Protein AF-0000000079091699 (afdb_homodimer)

InterPro domains:
  IPR014044 CAP domain [PF00188] (26-155)
  IPR014044 CAP domain [SM00198] (19-161)
  IPR035940 CAP superfamily [G3DSA:3.40.33.10] (13-163)
  IPR035940 CAP superfamily [SSF55797] (15-162)

Foldseek 3Di:
DPPPPPPPPPPPVVVVWVVLFVVLLVVLQVQLVCQQCQNCADPVGTHGHDDDAARADEDVVQQVQQCQQPPLPPHDNRADVQWDKDKDKDKDLDDDDSVVVSVVSVVVLCVLADRVPGPPPDVSNRSVCRSNVRPWHYKHKGWDWHADPPSMIMIMIMMMIHD/DPPPPPPPPPCPVVVVWVVLFVVLLVVLQVQLVCQQCQNCADPVGTHGHDDDAARADEDVVQQVQQCQQPPLPPHDNRADVQWDKDKDKDKDLDDDDSVVVSVVSVVVLCVLADRVPGPPPDVSNRSVCRSNVRPWHYKHKGWDWHDDPPSMIMIMIMMMIHD

Nearest PDB structures (foldseek):
  3nt8-assembly2_B  TM=7.911E-01  e=3.097E-09  Necator americanus
  2ddb-assembly2_B  TM=6.229E-01  e=7.389E-06  Pseudechis porphyriacus
  3mz8-assembly2_B  TM=6.319E-01  e=1.016E-05  Naja atra
  1xta-assembly1_B  TM=6.162E-01  e=1.016E-05  Naja atra
  2dda-assembly4_D  TM=6.051E-01  e=3.202E-05  Pseudechis australis

Secondary structure (DSSP, 8-state):
-------------HHHHHHHHHHHHHHHHHHHHHHHTT--EETTEEPPP-SPPPPPEE-HHHHHHHHHHHGGG-----PPTTEEEEEEEEEESS---HHHHHHHHHHHHHTT--TTT-----GGGHHHHHHT-TT--EEEEEEEEEEETTTEEEEEEEEEEE-/-------------HHHHHHHHHHHHHHHHHHHHHHHTT--EETTEEPPP-SPPPPPEE-HHHHHHHHHHHGGG-----PPTTEEEEEEEEEESS---HHHHHHHHHHHHHTT--TTT----SGGGHHHHHHT-TT--EEEEEEEEEEETTTEEEEEEEEEEE-

Sequence (326 aa):
MLLLLITVSLLIHEGSAQSDNENLVEELNKIRGKVAKGEYVTPQGTLPPSQSLFKLERNVSLEAYANITTSDCQGVDMTPPGGSLNIYTTTLPIELQSDTMIPIALSAWMSEVDLAHGPIVSSAQQNFVNMMYYKSTQVGCSYQKCDAEGDLYFYTIACAFDQMLLLLITVSLLIHEGSAQSDNENLVEELNKIRGKVAKGEYVTPQGTLPPSQSLFKLERNVSLEAYANITTSDCQGVDMTPPGGSLNIYTTTLPIELQSDTMIPIALSAWMSEVDLAHGPIVSSAQQNFVNMMYYKSTQVGCSYQKCDAEGDLYFYTIACAFDQ

Radius of gyration: 22.08 Å; Cα contacts (8 Å, |Δi|>4): 606; chains: 2; bounding box: 100×51×56 Å

Organism: Trichostrongylus colubriformis (NCBI:txid6319)

Structure (mmCIF, N/CA/C/O backbone):
data_AF-0000000079091699-model_v1
#
loop_
_entity.id
_entity.type
_entity.pdbx_description
1 polymer 'SCP domain-containing protein'
#
loop_
_atom_site.group_PDB
_atom_site.id
_atom_site.type_symbol
_atom_site.label_atom_id
_atom_site.label_alt_id
_atom_site.label_comp_id
_atom_site.label_asym_id
_atom_site.label_entity_id
_atom_site.label_seq_id
_atom_site.pdbx_PDB_ins_code
_atom_site.Cartn_x
_atom_site.Cartn_y
_atom_site.Cartn_z
_atom_site.occupancy
_atom_site.B_iso_or_equiv
_atom_site.auth_seq_id
_atom_site.auth_comp_id
_atom_site.auth_asym_id
_atom_site.auth_atom_id
_atom_site.pdbx_PDB_model_num
ATOM 1 N N . MET A 1 1 ? -49.062 -1.502 34.625 1 35.81 1 MET A N 1
ATOM 2 C CA . MET A 1 1 ? -48.25 -2.139 33.594 1 35.81 1 MET A CA 1
ATOM 3 C C . MET A 1 1 ? -47.031 -1.276 33.25 1 35.81 1 MET A C 1
ATOM 5 O O . MET A 1 1 ? -47.188 -0.192 32.688 1 35.81 1 MET A O 1
ATOM 9 N N . LEU A 1 2 ? -45.906 -1.266 34.062 1 39.38 2 LEU A N 1
ATOM 10 C CA . LEU A 1 2 ? -44.656 -0.506 34.031 1 39.38 2 LEU A CA 1
ATOM 11 C C . LEU A 1 2 ? -43.812 -0.898 32.812 1 39.38 2 LEU A C 1
ATOM 13 O O . LEU A 1 2 ? -43.406 -2.051 32.688 1 39.38 2 LEU A O 1
ATOM 17 N N . LEU A 1 3 ? -44.031 -0.259 31.641 1 33.91 3 LEU A N 1
ATOM 18 C CA . LEU A 1 3 ? -43.219 -0.418 30.438 1 33.91 3 LEU A CA 1
ATOM 19 C C . LEU A 1 3 ? -41.75 -0.111 30.75 1 33.91 3 LEU A C 1
ATOM 21 O O . LEU A 1 3 ? -41.406 1.02 31.094 1 33.91 3 LEU A O 1
ATOM 25 N N . LEU A 1 4 ? -40.969 -1.093 31.125 1 38.78 4 LEU A N 1
ATOM 26 C CA . LEU A 1 4 ? -39.5 -0.986 31.234 1 38.78 4 LEU A CA 1
ATOM 27 C C . LEU A 1 4 ? -38.906 -0.665 29.875 1 38.78 4 LEU A C 1
ATOM 29 O O . LEU A 1 4 ? -38.938 -1.488 28.953 1 38.78 4 LEU A O 1
ATOM 33 N N . LEU A 1 5 ? -38.906 0.586 29.5 1 36.56 5 LEU A N 1
ATOM 34 C CA . LEU A 1 5 ? -38.125 0.979 28.328 1 36.56 5 LEU A CA 1
ATOM 35 C C . LEU A 1 5 ? -36.625 0.684 28.531 1 36.56 5 LEU A C 1
ATOM 37 O O . LEU A 1 5 ? -36 1.267 29.422 1 36.56 5 LEU A O 1
ATOM 41 N N . ILE A 1 6 ? -36.25 -0.508 28.266 1 37.56 6 ILE A N 1
ATOM 42 C CA . ILE A 1 6 ? -34.812 -0.771 28.25 1 37.56 6 ILE A CA 1
ATOM 43 C C . ILE A 1 6 ? -34.156 0.101 27.188 1 37.56 6 ILE A C 1
ATOM 45 O O . ILE A 1 6 ? -34.438 -0.038 25.984 1 37.56 6 ILE A O 1
ATOM 49 N N . THR A 1 7 ? -33.688 1.271 27.562 1 40.88 7 THR A N 1
ATOM 50 C CA . THR A 1 7 ? -32.781 2.023 26.703 1 40.88 7 THR A CA 1
ATOM 51 C C . THR A 1 7 ? -31.547 1.197 26.375 1 40.88 7 THR A C 1
ATOM 53 O O . THR A 1 7 ? -30.766 0.848 27.266 1 40.88 7 THR A O 1
ATOM 56 N N . VAL A 1 8 ? -31.641 0.289 25.516 1 36.78 8 VAL A N 1
ATOM 57 C CA . VAL A 1 8 ? -30.406 -0.27 24.953 1 36.78 8 VAL A CA 1
ATOM 58 C C . VAL A 1 8 ? -29.516 0.856 24.453 1 36.78 8 VAL A C 1
ATOM 60 O O . VAL A 1 8 ? -29.828 1.507 23.453 1 36.78 8 VAL A O 1
ATOM 63 N N . SER A 1 9 ? -28.797 1.501 25.328 1 35.91 9 SER A N 1
ATOM 64 C CA . SER A 1 9 ? -27.703 2.346 24.875 1 35.91 9 SER A CA 1
ATOM 65 C C . SER A 1 9 ? -26.781 1.588 23.922 1 35.91 9 SER A C 1
ATOM 67 O O . SER A 1 9 ? -26.125 0.614 24.328 1 35.91 9 SER A O 1
ATOM 69 N N . LEU A 1 10 ? -27.156 1.314 22.781 1 35 10 LEU A N 1
ATOM 70 C CA . LEU A 1 10 ? -26.141 0.944 21.812 1 35 10 LEU A CA 1
ATOM 71 C C . LEU A 1 10 ? -24.891 1.793 22 1 35 10 LEU A C 1
ATOM 73 O O . LEU A 1 10 ? -24.891 2.988 21.688 1 35 10 LEU A O 1
ATOM 77 N N . LEU A 1 11 ? -24.125 1.588 22.969 1 32.12 11 LEU A N 1
ATOM 78 C CA . LEU A 1 11 ? -22.766 2.109 23.031 1 32.12 11 LEU A CA 1
ATOM 79 C C . LEU A 1 11 ? -22.062 1.963 21.688 1 32.12 11 LEU A C 1
ATOM 81 O O . LEU A 1 11 ? -21.625 0.867 21.312 1 32.12 11 LEU A O 1
ATOM 85 N N . ILE A 1 12 ? -22.578 2.344 20.578 1 37.84 12 ILE A N 1
ATOM 86 C CA . ILE A 1 12 ? -21.734 2.594 19.422 1 37.84 12 ILE A CA 1
ATOM 87 C C . ILE A 1 12 ? -20.344 3.051 19.891 1 37.84 12 ILE A C 1
ATOM 89 O O . ILE A 1 12 ? -20.234 4.043 20.609 1 37.84 12 ILE A O 1
ATOM 93 N N . HIS A 1 13 ? -19.438 2.234 20.266 1 38.38 13 HIS A N 1
ATOM 94 C CA . HIS A 1 13 ? -18.047 2.51 20.609 1 38.38 13 HIS A CA 1
ATOM 95 C C . HIS A 1 13 ? -17.516 3.705 19.828 1 38.38 13 HIS A C 1
ATOM 97 O O . HIS A 1 13 ? -17 3.547 18.734 1 38.38 13 HIS A O 1
ATOM 103 N N . GLU A 1 14 ? -18.047 4.809 19.484 1 44.5 14 GLU A N 1
ATOM 104 C CA . GLU A 1 14 ? -17.672 6.156 19.062 1 44.5 14 GLU A CA 1
ATOM 105 C C . GLU A 1 14 ? -16.234 6.484 19.469 1 44.5 14 GLU A C 1
ATOM 107 O O . GLU A 1 14 ? -15.547 7.25 18.797 1 44.5 14 GLU A O 1
ATOM 112 N N . GLY A 1 15 ? -15.805 5.953 20.531 1 43.09 15 GLY A N 1
ATOM 113 C CA . GLY A 1 15 ? -14.5 6.273 21.094 1 43.09 15 GLY A CA 1
ATOM 114 C C . GLY A 1 15 ? -13.344 5.84 20.219 1 43.09 15 GLY A C 1
ATOM 115 O O . GLY A 1 15 ? -12.367 6.574 20.062 1 43.09 15 GLY A O 1
ATOM 116 N N . SER A 1 16 ? -13.422 4.594 19.594 1 51.06 16 SER A N 1
ATOM 117 C CA . SER A 1 16 ? -12.281 4.086 18.828 1 51.06 16 SER A CA 1
ATOM 118 C C . SER A 1 16 ? -12.094 4.859 17.531 1 51.06 16 SER A C 1
ATOM 120 O O . SER A 1 16 ? -10.961 5.184 17.156 1 51.06 16 SER A O 1
ATOM 122 N N . ALA A 1 17 ? -13.25 5.336 16.906 1 56.62 17 ALA A N 1
ATOM 123 C CA . ALA A 1 17 ? -13.156 6.055 15.648 1 56.62 17 ALA A CA 1
ATOM 124 C C . ALA A 1 17 ? -12.547 7.441 15.844 1 56.62 17 ALA A C 1
ATOM 126 O O . ALA A 1 17 ? -11.695 7.871 15.07 1 56.62 17 ALA A O 1
ATOM 127 N N . GLN A 1 18 ? -13.039 8.164 16.906 1 67.69 18 GLN A N 1
ATOM 128 C CA . GLN A 1 18 ? -12.477 9.477 17.188 1 67.69 18 GLN A CA 1
ATOM 129 C C . GLN A 1 18 ? -10.977 9.391 17.438 1 67.69 18 GLN A C 1
ATOM 131 O O . GLN A 1 18 ? -10.211 10.227 16.953 1 67.69 18 GLN A O 1
ATOM 136 N N . SER A 1 19 ? -10.664 8.211 17.984 1 87.25 19 SER A N 1
ATOM 137 C CA . SER A 1 19 ? -9.25 8.031 18.297 1 87.25 19 SER A CA 1
ATOM 138 C C . SER A 1 19 ? -8.43 7.797 17.031 1 87.25 19 SER A C 1
ATOM 140 O O . SER A 1 19 ? -7.355 8.375 16.859 1 87.25 19 SER A O 1
ATOM 142 N N . ASP A 1 20 ? -9.078 7.156 16.109 1 94.75 20 ASP A N 1
ATOM 143 C CA . ASP A 1 20 ? -8.328 6.871 14.891 1 94.75 20 ASP A CA 1
ATOM 144 C C . ASP A 1 20 ? -8.203 8.125 14.023 1 94.75 20 ASP A C 1
ATOM 146 O O . ASP A 1 20 ? -7.152 8.367 13.43 1 94.75 20 ASP A O 1
ATOM 150 N N . ASN A 1 21 ? -9.305 8.906 14.023 1 94.81 21 ASN A N 1
ATOM 151 C CA . ASN A 1 21 ? -9.273 10.156 13.281 1 94.81 21 ASN A CA 1
ATOM 152 C C . ASN A 1 21 ? -8.227 11.117 13.836 1 94.81 21 ASN A C 1
ATOM 154 O O . ASN A 1 21 ? -7.461 11.719 13.086 1 94.81 21 ASN A O 1
ATOM 158 N N . GLU A 1 22 ? -8.258 11.211 15.102 1 95.06 22 GLU A N 1
ATOM 159 C CA . GLU A 1 22 ? -7.27 12.078 15.742 1 95.06 22 GLU A CA 1
ATOM 160 C C . GLU A 1 22 ? -5.848 11.594 15.469 1 95.06 22 GLU A C 1
ATOM 162 O O . GLU A 1 22 ? -4.957 12.398 15.188 1 95.06 22 GLU A O 1
ATOM 167 N N . ASN A 1 23 ? -5.676 10.328 15.578 1 96.5 23 ASN A N 1
ATOM 168 C CA . ASN A 1 23 ? -4.367 9.75 15.297 1 96.5 23 ASN A CA 1
ATOM 169 C C . ASN A 1 23 ? -3.932 10.023 13.859 1 96.5 23 ASN A C 1
ATOM 171 O O . ASN A 1 23 ? -2.768 10.336 13.609 1 96.5 23 ASN A O 1
ATOM 175 N N . LEU A 1 24 ? -4.82 9.859 12.922 1 98.19 24 LEU A N 1
ATOM 176 C CA . LEU A 1 24 ? -4.531 10.133 11.523 1 98.19 24 LEU A CA 1
ATOM 177 C C . LEU A 1 24 ? -4.09 11.578 11.328 1 98.19 24 LEU A C 1
ATOM 179 O O . LEU A 1 24 ? -3.104 11.852 10.641 1 98.19 24 LEU A O 1
ATOM 183 N N . VAL A 1 25 ? -4.789 12.516 11.945 1 98.12 25 VAL A N 1
ATOM 184 C CA . VAL A 1 25 ? -4.465 13.938 11.812 1 98.12 25 VAL A CA 1
ATOM 185 C C . VAL A 1 25 ? -3.092 14.211 12.422 1 98.12 25 VAL A C 1
ATOM 187 O O . VAL A 1 25 ? -2.277 14.93 11.836 1 98.12 25 VAL A O 1
ATOM 190 N N . GLU A 1 26 ? -2.857 13.633 13.539 1 97.44 26 GLU A N 1
ATOM 191 C CA . GLU A 1 26 ? -1.565 13.805 14.203 1 97.44 26 GLU A CA 1
ATOM 192 C C . GLU A 1 26 ? -0.43 13.266 13.336 1 97.44 26 GLU A C 1
ATOM 194 O O . GLU A 1 26 ? 0.588 13.938 13.148 1 97.44 26 GLU A O 1
ATOM 199 N N . GLU A 1 27 ? -0.572 12.094 12.844 1 97.44 27 GLU A N 1
ATOM 200 C CA . GLU A 1 27 ? 0.467 11.492 12.016 1 97.44 27 GLU A CA 1
ATOM 201 C C . GLU A 1 27 ? 0.666 12.273 10.719 1 97.44 27 GLU A C 1
ATOM 203 O O . GLU A 1 27 ? 1.792 12.414 10.234 1 97.44 27 GLU A O 1
ATOM 208 N N . LEU A 1 28 ? -0.371 12.742 10.141 1 97.88 28 LEU A N 1
ATOM 209 C CA . LEU A 1 28 ? -0.272 13.602 8.961 1 97.88 28 LEU A CA 1
ATOM 210 C C . LEU A 1 28 ? 0.579 14.836 9.258 1 97.88 28 LEU A C 1
ATOM 212 O O . LEU A 1 28 ? 1.453 15.195 8.469 1 97.88 28 LEU A O 1
ATOM 216 N N . ASN A 1 29 ? 0.307 15.453 10.336 1 97.88 29 ASN A N 1
ATOM 217 C CA . ASN A 1 29 ? 1.053 16.656 10.703 1 97.88 29 ASN A CA 1
ATOM 218 C C . ASN A 1 29 ? 2.521 16.344 10.977 1 97.88 29 ASN A C 1
ATOM 220 O O . ASN A 1 29 ? 3.4 17.141 10.664 1 97.88 29 ASN A O 1
ATOM 224 N N . LYS A 1 30 ? 2.75 15.203 11.594 1 96.81 30 LYS A N 1
ATOM 225 C CA . LYS A 1 30 ? 4.141 14.789 11.766 1 96.81 30 LYS A CA 1
ATOM 226 C C . LYS A 1 30 ? 4.844 14.664 10.414 1 96.81 30 LYS A C 1
ATOM 228 O O . LYS A 1 30 ? 5.973 15.133 10.25 1 96.81 30 LYS A O 1
ATOM 233 N N . ILE A 1 31 ? 4.207 14.039 9.461 1 96 31 ILE A N 1
ATOM 234 C CA . ILE A 1 31 ? 4.773 13.844 8.133 1 96 31 ILE A CA 1
ATOM 235 C C . ILE A 1 31 ? 5.008 15.195 7.469 1 96 31 ILE A C 1
ATOM 237 O O . ILE A 1 31 ? 6.086 15.453 6.922 1 96 31 ILE A O 1
ATOM 241 N N . ARG A 1 32 ? 4.02 16.094 7.484 1 95.94 32 ARG A N 1
ATOM 242 C CA . ARG A 1 32 ? 4.16 17.422 6.898 1 95.94 32 ARG A CA 1
ATOM 243 C C . ARG A 1 32 ? 5.324 18.188 7.523 1 95.94 32 ARG A C 1
ATOM 245 O O . ARG A 1 32 ? 6.078 18.859 6.824 1 95.94 32 ARG A O 1
ATOM 252 N N . GLY A 1 33 ? 5.406 18.062 8.859 1 95.38 33 GLY A N 1
ATOM 253 C CA . GLY A 1 33 ? 6.527 18.703 9.539 1 95.38 33 GLY A CA 1
ATOM 254 C C . GLY A 1 33 ? 7.875 18.203 9.047 1 95.38 33 GLY A C 1
ATOM 255 O O . GLY A 1 33 ? 8.781 19 8.797 1 95.38 33 GLY A O 1
ATOM 256 N N . LYS A 1 34 ? 8.023 16.906 8.906 1 94 34 LYS A N 1
ATOM 257 C CA . LYS A 1 34 ? 9.273 16.328 8.43 1 94 34 LYS A CA 1
ATOM 258 C C . LYS A 1 34 ? 9.578 16.781 7 1 94 34 LYS A C 1
ATOM 260 O O . LYS A 1 34 ? 10.727 17.062 6.672 1 94 34 LYS A O 1
ATOM 265 N N . VAL A 1 35 ? 8.555 16.781 6.152 1 92.94 35 VAL A N 1
ATOM 266 C CA . VAL A 1 35 ? 8.75 17.203 4.773 1 92.94 35 VAL A CA 1
ATOM 267 C C . VAL A 1 35 ? 9.164 18.672 4.738 1 92.94 35 VAL A C 1
ATOM 269 O O . VAL A 1 35 ? 10.109 19.047 4.039 1 92.94 35 VAL A O 1
ATOM 272 N N . ALA A 1 36 ? 8.5 19.484 5.516 1 93 36 ALA A N 1
ATOM 273 C CA . ALA A 1 36 ? 8.805 20.922 5.551 1 93 36 ALA A CA 1
ATOM 274 C C . ALA A 1 36 ? 10.25 21.156 5.965 1 93 36 ALA A C 1
ATOM 276 O O . ALA A 1 36 ? 10.922 22.047 5.418 1 93 36 ALA A O 1
ATOM 277 N N . LYS A 1 37 ? 10.742 20.391 6.809 1 93.88 37 LYS A N 1
ATOM 278 C CA . LYS A 1 37 ? 12.078 20.578 7.379 1 93.88 37 LYS A CA 1
ATOM 279 C C . LYS A 1 37 ? 13.133 19.859 6.543 1 93.88 37 LYS A C 1
ATOM 281 O O . LYS A 1 37 ? 14.328 19.953 6.832 1 93.88 37 LYS A O 1
ATOM 286 N N . GLY A 1 38 ? 12.734 19.109 5.52 1 91.44 38 GLY A N 1
ATOM 287 C CA . GLY A 1 38 ? 13.688 18.312 4.762 1 91.44 38 GLY A CA 1
ATOM 288 C C . GLY A 1 38 ? 14.195 17.109 5.516 1 91.44 38 GLY A C 1
ATOM 289 O O . GLY A 1 38 ? 15.367 16.75 5.395 1 91.44 38 GLY A O 1
ATOM 290 N N . GLU A 1 39 ? 13.328 16.5 6.309 1 92.81 39 GLU A N 1
ATOM 291 C CA . GLU A 1 39 ? 13.734 15.406 7.188 1 92.81 39 GLU A CA 1
ATOM 292 C C . GLU A 1 39 ? 12.992 14.125 6.844 1 92.81 39 GLU A C 1
ATOM 294 O O . GLU A 1 39 ? 13.148 13.109 7.52 1 92.81 39 GLU A O 1
ATOM 299 N N . TYR A 1 40 ? 12.117 14.195 5.816 1 92.5 40 TYR A N 1
ATOM 300 C CA . TYR A 1 40 ? 11.43 12.977 5.418 1 92.5 40 TYR A CA 1
ATOM 301 C C . TYR A 1 40 ? 12.359 12.055 4.641 1 92.5 40 TYR A C 1
ATOM 303 O O . TYR A 1 40 ? 12.805 12.391 3.539 1 92.5 40 TYR A O 1
ATOM 311 N N . VAL A 1 41 ? 12.57 10.836 5.145 1 90.81 41 VAL A N 1
ATOM 312 C CA . VAL A 1 41 ? 13.578 9.914 4.633 1 90.81 41 VAL A CA 1
ATOM 313 C C . VAL A 1 41 ? 12.906 8.82 3.811 1 90.81 41 VAL A C 1
ATOM 315 O O . VAL A 1 41 ? 11.852 8.305 4.195 1 90.81 41 VAL A O 1
ATOM 318 N N . THR A 1 42 ? 13.422 8.508 2.67 1 87.25 42 THR A N 1
ATOM 319 C CA . THR A 1 42 ? 13.047 7.395 1.81 1 87.25 42 THR A CA 1
ATOM 320 C C . THR A 1 42 ? 14.258 6.527 1.486 1 87.25 42 THR A C 1
ATOM 322 O O . THR A 1 42 ? 15.398 6.926 1.737 1 87.25 42 THR A O 1
ATOM 325 N N . PRO A 1 43 ? 14.078 5.359 0.989 1 83 43 PRO A N 1
ATOM 326 C CA . PRO A 1 43 ? 15.219 4.531 0.581 1 83 43 PRO A CA 1
ATOM 327 C C . PRO A 1 43 ? 16.109 5.215 -0.456 1 83 43 PRO A C 1
ATOM 329 O O . PRO A 1 43 ? 17.297 4.914 -0.546 1 83 43 PRO A O 1
ATOM 332 N N . GLN A 1 44 ? 15.539 6.121 -1.223 1 82.75 44 GLN A N 1
ATOM 333 C CA . GLN A 1 44 ? 16.297 6.797 -2.275 1 82.75 44 GLN A CA 1
ATOM 334 C C . GLN A 1 44 ? 16.953 8.07 -1.751 1 82.75 44 GLN A C 1
ATOM 336 O O . GLN A 1 44 ? 17.672 8.742 -2.482 1 82.75 44 GLN A O 1
ATOM 341 N N . GLY A 1 45 ? 16.719 8.406 -0.561 1 85.94 45 GLY A N 1
ATOM 342 C CA . GLY A 1 45 ? 17.281 9.602 0.045 1 85.94 45 GLY A CA 1
ATOM 343 C C . GLY A 1 45 ? 16.266 10.383 0.857 1 85.94 45 GLY A C 1
ATOM 344 O O . GLY A 1 45 ? 15.141 9.938 1.056 1 85.94 45 GLY A O 1
ATOM 345 N N . THR A 1 46 ? 16.766 11.547 1.281 1 88.75 46 THR A N 1
ATOM 346 C CA . THR A 1 46 ? 15.922 12.438 2.068 1 88.75 46 THR A CA 1
ATOM 347 C C . THR A 1 46 ? 15.32 13.523 1.188 1 88.75 46 THR A C 1
ATOM 349 O O . THR A 1 46 ? 16 14.094 0.338 1 88.75 46 THR A O 1
ATOM 352 N N . LEU A 1 47 ? 14.008 13.766 1.389 1 87.75 47 LEU A N 1
ATOM 353 C CA . LEU A 1 47 ? 13.359 14.836 0.638 1 87.75 47 LEU A CA 1
ATOM 354 C C . LEU A 1 47 ? 13.914 16.203 1.044 1 87.75 47 LEU A C 1
ATOM 356 O O . LEU A 1 47 ? 14.133 16.453 2.229 1 87.75 47 LEU A O 1
ATOM 360 N N . PRO A 1 48 ? 14.242 16.969 0.005 1 87.75 48 PRO A N 1
ATOM 361 C CA . PRO A 1 48 ? 14.648 18.328 0.38 1 87.75 4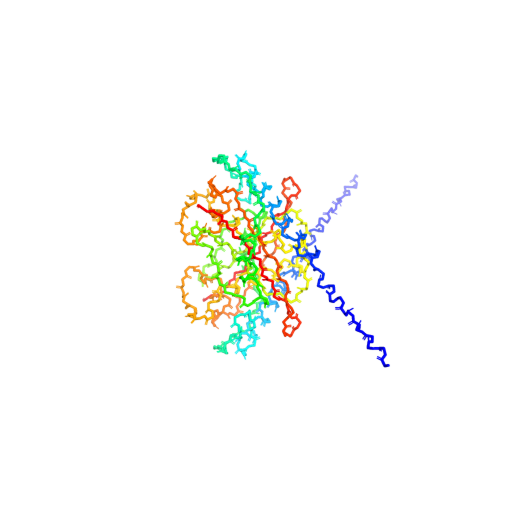8 PRO A CA 1
ATOM 362 C C . PRO A 1 48 ? 13.539 19.109 1.074 1 87.75 48 PRO A C 1
ATOM 364 O O . PRO A 1 48 ? 12.359 18.75 0.965 1 87.75 48 PRO A O 1
ATOM 367 N N . PRO A 1 49 ? 14.047 20.141 1.821 1 87.44 49 PRO A N 1
ATOM 368 C CA . PRO A 1 49 ? 13.016 20.969 2.455 1 87.44 49 PRO A CA 1
ATOM 369 C C . PRO A 1 49 ? 12.078 21.625 1.44 1 87.44 49 PRO A C 1
ATOM 371 O O . PRO A 1 49 ? 12.5 21.938 0.328 1 87.44 49 PRO A O 1
ATOM 374 N N . SER A 1 50 ? 10.906 21.625 1.678 1 77.62 50 SER A N 1
ATOM 375 C CA . SER A 1 50 ? 9.898 22.281 0.844 1 77.62 50 SER A CA 1
ATOM 376 C C . SER A 1 50 ? 9.328 23.516 1.533 1 77.62 50 SER A C 1
ATOM 378 O O . SER A 1 50 ? 9.734 23.859 2.646 1 77.62 50 SER A O 1
ATOM 380 N N . GLN A 1 51 ? 8.32 24.078 0.771 1 74.81 51 GLN A N 1
ATOM 381 C CA . GLN A 1 51 ? 7.672 25.281 1.307 1 74.81 51 GLN A CA 1
ATOM 382 C C . GLN A 1 51 ? 7.027 25 2.66 1 74.81 51 GLN A C 1
ATOM 384 O O . GLN A 1 51 ? 6.828 23.828 3.027 1 74.81 51 GLN A O 1
ATOM 389 N N . SER A 1 52 ? 6.82 25.984 3.342 1 84 52 SER A N 1
ATOM 390 C CA . SER A 1 52 ? 6.156 25.922 4.641 1 84 52 SER A CA 1
ATOM 391 C C . SER A 1 52 ? 4.754 25.328 4.512 1 84 52 SER A C 1
ATOM 393 O O . SER A 1 52 ? 3.967 25.75 3.666 1 84 52 SER A O 1
ATOM 395 N N . LEU A 1 53 ? 4.57 24.297 5.156 1 92.94 53 LEU A N 1
ATOM 396 C CA . LEU A 1 53 ? 3.258 23.656 5.234 1 92.94 53 LEU A CA 1
ATOM 397 C C . LEU A 1 53 ? 2.557 24.016 6.539 1 92.94 53 LEU A C 1
ATOM 399 O O . LEU A 1 53 ? 3.137 23.875 7.617 1 92.94 53 LEU A O 1
ATOM 403 N N . PHE A 1 54 ? 1.297 24.484 6.48 1 94.62 54 PHE A N 1
ATOM 404 C CA . PHE A 1 54 ? 0.514 24.766 7.68 1 94.62 54 PHE A CA 1
ATOM 405 C C . PHE A 1 54 ? 0.137 23.484 8.398 1 94.62 54 PHE A C 1
ATOM 407 O O . PHE A 1 54 ? -0.065 22.438 7.766 1 94.62 54 PHE A O 1
ATOM 414 N N . LYS A 1 55 ? 0.023 23.609 9.727 1 96.56 55 LYS A N 1
ATOM 415 C CA . LYS A 1 55 ? -0.556 22.516 10.492 1 96.56 55 LYS A CA 1
ATOM 416 C C . LYS A 1 55 ? -2.01 22.266 10.094 1 96.56 55 LYS A C 1
ATOM 418 O O . LYS A 1 55 ? -2.775 23.219 9.914 1 96.56 55 LYS A O 1
ATOM 423 N N . LEU A 1 56 ? -2.367 21.016 9.969 1 98.31 56 LEU A N 1
ATOM 424 C CA . LEU A 1 56 ? -3.75 20.641 9.688 1 98.31 56 LEU A CA 1
ATOM 425 C C . LEU A 1 56 ? -4.547 20.484 10.977 1 98.31 56 LEU A C 1
ATOM 427 O O . LEU A 1 56 ? -4.07 19.875 11.938 1 98.31 56 LEU A O 1
ATOM 431 N N . GLU A 1 57 ? -5.699 21.031 10.984 1 98.38 57 GLU A N 1
ATOM 432 C CA . GLU A 1 57 ? -6.637 20.875 12.094 1 98.38 57 GLU A CA 1
ATOM 433 C C . GLU A 1 57 ? -7.805 19.969 11.695 1 98.38 57 GLU A C 1
ATOM 435 O O . GLU A 1 57 ? -8.305 20.047 10.57 1 98.38 57 GLU A O 1
ATOM 440 N N . ARG A 1 58 ? -8.195 19.219 12.672 1 97.62 58 ARG A N 1
ATOM 441 C CA . ARG A 1 58 ? -9.336 18.328 12.445 1 97.62 58 ARG A CA 1
ATOM 442 C C . ARG A 1 58 ? -10.609 19.125 12.18 1 97.62 58 ARG A C 1
ATOM 444 O O . ARG A 1 58 ? -10.922 20.062 12.914 1 97.62 58 ARG A O 1
ATOM 451 N N . ASN A 1 59 ? -11.297 18.734 11.141 1 98.12 59 ASN A N 1
ATOM 452 C CA . ASN A 1 59 ? -12.57 19.344 10.773 1 98.12 59 ASN A CA 1
ATOM 453 C C . ASN A 1 59 ? -13.68 18.297 10.656 1 98.12 59 ASN A C 1
ATOM 455 O O . ASN A 1 59 ? -13.617 17.422 9.797 1 98.12 59 ASN A O 1
ATOM 459 N N . VAL A 1 60 ? -14.734 18.438 11.43 1 96.75 60 VAL A N 1
ATOM 460 C CA . VAL A 1 60 ? -15.789 17.438 11.547 1 96.75 60 VAL A CA 1
ATOM 461 C C . VAL A 1 60 ? -16.578 17.359 10.242 1 96.75 60 VAL A C 1
ATOM 463 O O . VAL A 1 60 ? -17.016 16.281 9.844 1 96.75 60 VAL A O 1
ATOM 466 N N . SER A 1 61 ? -16.797 18.5 9.594 1 97.62 61 SER A N 1
ATOM 467 C CA . SER A 1 61 ? -17.5 18.484 8.312 1 97.62 61 SER A CA 1
ATOM 468 C C . SER A 1 61 ? -16.719 17.688 7.27 1 97.62 61 SER A C 1
ATOM 470 O O . SER A 1 61 ? -17.312 16.922 6.496 1 97.62 61 SER A O 1
ATOM 472 N N . LEU A 1 62 ? -15.43 17.891 7.199 1 98.25 62 LEU A N 1
ATOM 473 C CA . LEU A 1 62 ? -14.586 17.125 6.285 1 98.25 62 LEU A CA 1
ATOM 474 C C . LEU A 1 62 ? -14.555 15.648 6.68 1 98.25 62 LEU A C 1
ATOM 476 O O . LEU A 1 62 ? -14.5 14.773 5.812 1 98.25 62 LEU A O 1
ATOM 480 N N . GLU A 1 63 ? -14.633 15.344 7.977 1 97.69 63 GLU A N 1
ATOM 481 C CA . GLU A 1 63 ? -14.719 13.969 8.461 1 97.69 63 GLU A CA 1
ATOM 482 C C . GLU A 1 63 ? -15.961 13.266 7.91 1 97.69 63 GLU A C 1
ATOM 484 O O . GLU A 1 63 ? -15.93 12.062 7.633 1 97.69 63 GLU A O 1
ATOM 489 N N . ALA A 1 64 ? -17.031 13.984 7.797 1 98 64 ALA A N 1
ATOM 490 C CA . ALA A 1 64 ? -18.266 13.406 7.27 1 98 64 ALA A CA 1
ATOM 491 C C . ALA A 1 64 ? -18.062 12.883 5.852 1 98 64 ALA A C 1
ATOM 493 O O . ALA A 1 64 ? -18.547 11.797 5.508 1 98 64 ALA A O 1
ATOM 494 N N . TYR A 1 65 ? -17.359 13.656 5.023 1 97.94 65 TYR A N 1
ATOM 495 C CA . TYR A 1 65 ? -17.062 13.211 3.672 1 97.94 65 TYR A CA 1
ATOM 496 C C . TYR A 1 65 ? -16.188 11.953 3.695 1 97.94 65 TYR A C 1
ATOM 498 O O . TYR A 1 65 ? -16.438 11.008 2.947 1 97.94 65 TYR A O 1
ATOM 506 N N . ALA A 1 66 ? -15.188 11.938 4.59 1 98.12 66 ALA A N 1
ATOM 507 C CA . ALA A 1 66 ? -14.328 10.766 4.738 1 98.12 66 ALA A CA 1
ATOM 508 C C . ALA A 1 66 ? -15.125 9.562 5.234 1 98.12 66 ALA A C 1
ATOM 510 O O . ALA A 1 66 ? -14.93 8.445 4.754 1 98.12 66 ALA A O 1
ATOM 511 N N . ASN A 1 67 ? -16.031 9.781 6.16 1 97.75 67 ASN A N 1
ATOM 512 C CA . ASN A 1 67 ? -16.859 8.711 6.711 1 97.75 67 ASN A CA 1
ATOM 513 C C . ASN A 1 67 ? -17.734 8.07 5.641 1 97.75 67 ASN A C 1
ATOM 515 O O . ASN A 1 67 ? -17.891 6.852 5.594 1 97.75 67 ASN A O 1
ATOM 519 N N . ILE A 1 68 ? -18.344 8.883 4.812 1 98.06 68 ILE A N 1
ATOM 520 C CA . ILE A 1 68 ? -19.156 8.352 3.727 1 98.06 68 ILE A CA 1
ATOM 521 C C . ILE A 1 68 ? -18.297 7.484 2.812 1 98.06 68 ILE A C 1
ATOM 523 O O . ILE A 1 68 ? -18.719 6.398 2.404 1 98.06 68 ILE A O 1
ATOM 527 N N . THR A 1 69 ? -17.109 7.926 2.535 1 96.81 69 THR A N 1
ATOM 528 C CA . THR A 1 69 ? -16.188 7.234 1.647 1 96.81 69 THR A CA 1
ATOM 529 C C . THR A 1 69 ? -15.766 5.891 2.238 1 96.81 69 THR A C 1
ATOM 531 O O . THR A 1 69 ? -15.594 4.914 1.508 1 96.81 69 THR A O 1
ATOM 534 N N . THR A 1 70 ? -15.586 5.781 3.574 1 96.88 70 THR A N 1
ATOM 535 C CA . THR A 1 70 ? -15.062 4.555 4.168 1 96.88 70 THR A CA 1
ATOM 536 C C . THR A 1 70 ? -16.203 3.666 4.664 1 96.88 70 THR A C 1
ATOM 538 O O . THR A 1 70 ? -15.969 2.541 5.109 1 96.88 70 THR A O 1
ATOM 541 N N . SER A 1 71 ? -17.422 4.113 4.508 1 96.62 71 SER A N 1
ATOM 542 C CA . SER A 1 71 ? -18.562 3.438 5.109 1 96.62 71 SER A CA 1
ATOM 543 C C . SER A 1 71 ? -18.688 2.006 4.602 1 96.62 71 SER A C 1
ATOM 545 O O . SER A 1 71 ? -18.688 1.768 3.391 1 96.62 71 SER A O 1
ATOM 547 N N . ASP A 1 72 ? -18.719 1 5.562 1 94.44 72 ASP A N 1
ATOM 548 C CA . ASP A 1 72 ? -18.859 -0.429 5.301 1 94.44 72 ASP A CA 1
ATOM 549 C C . ASP A 1 72 ? -17.781 -0.92 4.332 1 94.44 72 ASP A C 1
ATOM 551 O O . ASP A 1 72 ? -17.938 -1.962 3.695 1 94.44 72 ASP A O 1
ATOM 555 N N . CYS A 1 73 ? -16.75 -0.183 4.172 1 93.81 73 CYS A N 1
ATOM 556 C CA . CYS A 1 73 ? -15.625 -0.46 3.291 1 93.81 73 CYS A CA 1
ATOM 557 C C . CYS A 1 73 ? -16.062 -0.501 1.833 1 93.81 73 CYS A C 1
ATOM 559 O O . CYS A 1 73 ? -15.352 -1.022 0.978 1 93.81 73 CYS A O 1
ATOM 561 N N . GLN A 1 74 ? -17.219 -0.081 1.529 1 89 74 GLN A N 1
ATOM 562 C CA . GLN A 1 74 ? -17.781 -0.067 0.186 1 89 74 GLN A CA 1
ATOM 563 C C . GLN A 1 74 ? -18.375 1.301 -0.149 1 89 74 GLN A C 1
ATOM 565 O O . GLN A 1 74 ? -19.297 1.405 -0.968 1 89 74 GLN A O 1
ATOM 570 N N . GLY A 1 75 ? -17.859 2.279 0.515 1 90.06 75 GLY A N 1
ATOM 571 C CA . GLY A 1 75 ? -18.375 3.619 0.288 1 90.06 75 GLY A CA 1
ATOM 572 C C . GLY A 1 75 ? -18 4.188 -1.063 1 90.06 75 GLY A C 1
ATOM 573 O O . GLY A 1 75 ? -17.297 3.531 -1.843 1 90.06 75 GLY A O 1
ATOM 574 N N . VAL A 1 76 ? -18.531 5.359 -1.352 1 88.69 76 VAL A N 1
ATOM 575 C CA . VAL A 1 76 ? -18.281 6.035 -2.619 1 88.69 76 VAL A CA 1
ATOM 576 C C . VAL A 1 76 ? -17.266 7.156 -2.41 1 88.69 76 VAL A C 1
ATOM 578 O O . VAL A 1 76 ? -17.125 7.676 -1.301 1 88.69 76 VAL A O 1
ATOM 581 N N . ASP A 1 77 ? -16.484 7.352 -3.516 1 91.25 77 ASP A N 1
ATOM 582 C CA . ASP A 1 77 ? -15.602 8.508 -3.48 1 91.25 77 ASP A CA 1
ATOM 583 C C . ASP A 1 77 ? -16.391 9.797 -3.277 1 91.25 77 ASP A C 1
ATOM 585 O O . ASP A 1 77 ? -17.031 10.289 -4.203 1 91.25 77 ASP A O 1
ATOM 589 N N . MET A 1 78 ? -16.297 10.32 -2.066 1 96.12 78 MET A N 1
ATOM 590 C CA . MET A 1 78 ? -17 11.555 -1.735 1 96.12 78 MET A CA 1
ATOM 591 C C . MET A 1 78 ? -16.016 12.688 -1.479 1 96.12 78 MET A C 1
ATOM 593 O O . MET A 1 78 ? -15.727 13.023 -0.327 1 96.12 78 MET A O 1
ATOM 597 N N . THR A 1 79 ? -15.547 13.32 -2.502 1 97.19 79 THR A N 1
ATOM 598 C CA . THR A 1 79 ? -14.664 14.484 -2.404 1 97.19 79 THR A CA 1
ATOM 599 C C . THR A 1 79 ? -15.453 15.727 -1.998 1 97.19 79 THR A C 1
ATOM 601 O O . THR A 1 79 ? -16.5 16.016 -2.574 1 97.19 79 THR A O 1
ATOM 604 N N . PRO A 1 80 ? -15.008 16.438 -1.006 1 98 80 PRO A N 1
ATOM 605 C CA . PRO A 1 80 ? -15.727 17.656 -0.631 1 98 80 PRO A CA 1
ATOM 606 C C . PRO A 1 80 ? -15.641 18.75 -1.698 1 98 80 PRO A C 1
ATOM 608 O O . PRO A 1 80 ? -14.633 18.844 -2.404 1 98 80 PRO A O 1
ATOM 611 N N . PRO A 1 81 ? -16.766 19.562 -1.78 1 96.75 81 PRO A N 1
ATOM 612 C CA . PRO A 1 81 ? -16.688 20.688 -2.705 1 96.75 81 PRO A CA 1
ATOM 613 C C . PRO A 1 81 ? -15.5 21.609 -2.414 1 96.75 81 PRO A C 1
ATOM 615 O O . PRO A 1 81 ? -15.344 22.078 -1.282 1 96.75 81 PRO A O 1
ATOM 618 N N . GLY A 1 82 ? -14.68 21.875 -3.447 1 95.75 82 GLY A N 1
ATOM 619 C CA . GLY A 1 82 ? -13.531 22.766 -3.297 1 95.75 82 GLY A CA 1
ATOM 620 C C . GLY A 1 82 ? -12.375 22.125 -2.547 1 95.75 82 GLY A C 1
ATOM 621 O O . GLY A 1 82 ? -11.406 22.812 -2.207 1 95.75 82 GLY A O 1
ATOM 622 N N . GLY A 1 83 ? -12.477 20.859 -2.246 1 97.62 83 GLY A N 1
ATOM 623 C CA . GLY A 1 83 ? -11.43 20.156 -1.518 1 97.62 83 GLY A CA 1
ATOM 624 C C . GLY A 1 83 ? -10.852 18.984 -2.289 1 97.62 83 GLY A C 1
ATOM 625 O O . GLY A 1 83 ? -10.938 18.938 -3.52 1 97.62 83 GLY A O 1
ATOM 626 N N . SER A 1 84 ? -10.109 18.172 -1.598 1 97.19 84 SER A N 1
ATOM 627 C CA . SER A 1 84 ? -9.523 16.953 -2.162 1 97.19 84 SER A CA 1
ATOM 628 C C . SER A 1 84 ? -9.68 15.773 -1.211 1 97.19 84 SER A C 1
ATOM 630 O O . SER A 1 84 ? -10.109 15.938 -0.068 1 97.19 84 SER A O 1
ATOM 632 N N . LEU A 1 85 ? -9.461 14.57 -1.751 1 97.69 85 LEU A N 1
ATOM 633 C CA . LEU A 1 85 ? -9.695 13.344 -1.003 1 97.69 85 LEU A CA 1
ATOM 634 C C . LEU A 1 85 ? -8.609 12.312 -1.295 1 97.69 85 LEU A C 1
ATOM 636 O O . LEU A 1 85 ? -8.25 12.086 -2.455 1 97.69 85 LEU A O 1
ATOM 640 N N . ASN A 1 86 ? -8.016 11.859 -0.266 1 96.75 86 ASN A N 1
ATOM 641 C CA . ASN A 1 86 ? -7.199 10.656 -0.36 1 96.75 86 ASN A CA 1
ATOM 642 C C . ASN A 1 86 ? -7.973 9.414 0.078 1 96.75 86 ASN A C 1
ATOM 644 O O . ASN A 1 86 ? -8.711 9.453 1.064 1 96.75 86 ASN A O 1
ATOM 648 N N . ILE A 1 87 ? -7.785 8.266 -0.622 1 96 87 ILE A N 1
ATOM 649 C CA . ILE A 1 87 ? -8.383 6.984 -0.263 1 96 87 ILE A CA 1
ATOM 650 C C . ILE A 1 87 ? -7.324 5.887 -0.334 1 96 87 ILE A C 1
ATOM 652 O O . ILE A 1 87 ? -6.527 5.844 -1.276 1 96 87 ILE A O 1
ATOM 656 N N . TYR A 1 88 ? -7.242 5.109 0.639 1 94.62 88 TYR A N 1
ATOM 657 C CA . TYR A 1 88 ? -6.469 3.873 0.67 1 94.62 88 TYR A CA 1
ATOM 658 C C . TYR A 1 88 ? -7.363 2.68 0.985 1 94.62 88 TYR A C 1
ATOM 660 O O . TYR A 1 88 ? -8.133 2.709 1.951 1 94.62 88 TYR A O 1
ATOM 668 N N . THR A 1 89 ? -7.355 1.668 0.144 1 94.12 89 THR A N 1
ATOM 669 C CA . THR A 1 89 ? -8.078 0.425 0.379 1 94.12 89 THR A CA 1
ATOM 670 C C . THR A 1 89 ? -7.156 -0.779 0.22 1 94.12 89 THR A C 1
ATOM 672 O O . THR A 1 89 ? -6.301 -0.798 -0.667 1 94.12 89 THR A O 1
ATOM 675 N N . THR A 1 90 ? -7.375 -1.775 1.094 1 94.19 90 THR A N 1
ATOM 676 C CA . THR A 1 90 ? -6.645 -3.031 0.961 1 94.19 90 THR A CA 1
ATOM 677 C C . THR A 1 90 ? -7.469 -4.195 1.5 1 94.19 90 THR A C 1
ATOM 679 O O . THR A 1 90 ? -8.391 -3.996 2.299 1 94.19 90 THR A O 1
ATOM 682 N N . THR A 1 91 ? -7.238 -5.363 1 1 94.56 91 THR A N 1
ATOM 683 C CA . THR A 1 91 ? -7.797 -6.633 1.452 1 94.56 91 THR A CA 1
ATOM 684 C C . THR A 1 91 ? -6.695 -7.562 1.95 1 94.56 91 THR A C 1
ATOM 686 O O . THR A 1 91 ? -5.73 -7.824 1.232 1 94.56 91 THR A O 1
ATOM 689 N N . LEU A 1 92 ? -6.867 -8.039 3.221 1 96.81 92 LEU A N 1
ATOM 690 C CA . LEU A 1 92 ? -5.805 -8.852 3.801 1 96.81 92 LEU A CA 1
ATOM 691 C C . LEU A 1 92 ? -6.367 -10.148 4.383 1 96.81 92 LEU A C 1
ATOM 693 O O . LEU A 1 92 ? -7.473 -10.156 4.926 1 96.81 92 LEU A O 1
ATOM 697 N N . PRO A 1 93 ? -5.559 -11.211 4.32 1 96.31 93 PRO A N 1
ATOM 698 C CA . PRO A 1 93 ? -5.941 -12.461 4.988 1 96.31 93 PRO A CA 1
ATOM 699 C C . PRO A 1 93 ? -5.531 -12.492 6.457 1 96.31 93 PRO A C 1
ATOM 701 O O . PRO A 1 93 ? -5.543 -13.562 7.078 1 96.31 93 PRO A O 1
ATOM 704 N N . ILE A 1 94 ? -5.035 -11.398 7 1 96.56 94 ILE A N 1
ATOM 705 C CA . ILE A 1 94 ? -4.668 -11.242 8.406 1 96.56 94 ILE A CA 1
ATOM 706 C C . ILE A 1 94 ? -5.348 -10.008 8.984 1 96.56 94 ILE A C 1
ATOM 708 O O . ILE A 1 94 ? -5.535 -9.008 8.289 1 96.56 94 ILE A O 1
ATOM 712 N N . GLU A 1 95 ? -5.738 -10.133 10.211 1 97.31 95 GLU A N 1
ATOM 713 C CA . GLU A 1 95 ? -6.371 -9.008 10.883 1 97.31 95 GLU A CA 1
ATOM 714 C C . GLU A 1 95 ? -5.332 -8.07 11.492 1 97.31 95 GLU A C 1
ATOM 716 O O . GLU A 1 95 ? -4.469 -8.5 12.258 1 97.31 95 GLU A O 1
ATOM 721 N N . LEU A 1 96 ? -5.336 -6.844 11.148 1 97.31 96 LEU A N 1
ATOM 722 C CA . LEU A 1 96 ? -4.453 -5.812 11.688 1 97.31 96 LEU A CA 1
ATOM 723 C C . LEU A 1 96 ? -5.258 -4.711 12.367 1 97.31 96 LEU A C 1
ATOM 725 O O . LEU A 1 96 ? -6.422 -4.484 12.023 1 97.31 96 LEU A O 1
ATOM 729 N N . GLN A 1 97 ? -4.668 -4.023 13.32 1 96.69 97 GLN A N 1
ATOM 730 C CA . GLN A 1 97 ? -5.305 -2.922 14.039 1 96.69 97 GLN A CA 1
ATOM 731 C C . GLN A 1 97 ? -4.961 -1.579 13.398 1 96.69 97 GLN A C 1
ATOM 733 O O . GLN A 1 97 ? -4.07 -1.498 12.555 1 96.69 97 GLN A O 1
ATOM 738 N N . SER A 1 98 ? -5.711 -0.542 13.852 1 97 98 SER A N 1
ATOM 739 C CA . SER A 1 98 ? -5.574 0.775 13.242 1 97 98 SER A CA 1
ATOM 740 C C . SER A 1 98 ? -4.176 1.342 13.453 1 97 98 SER A C 1
ATOM 742 O O . SER A 1 98 ? -3.654 2.061 12.602 1 97 98 SER A O 1
ATOM 744 N N . ASP A 1 99 ? -3.529 1.011 14.547 1 95.81 99 ASP A N 1
ATOM 745 C CA . ASP A 1 99 ? -2.207 1.556 14.836 1 95.81 99 ASP A CA 1
ATOM 746 C C . ASP A 1 99 ? -1.166 1.025 13.852 1 95.81 99 ASP A C 1
ATOM 748 O O . ASP A 1 99 ? -0.088 1.606 13.711 1 95.81 99 ASP A O 1
ATOM 752 N N . THR A 1 100 ? -1.475 -0.134 13.172 1 97.25 100 THR A N 1
ATOM 753 C CA . THR A 1 100 ? -0.627 -0.698 12.125 1 97.25 100 THR A CA 1
ATOM 754 C C . THR A 1 100 ? -1.064 -0.206 10.75 1 97.25 100 THR A C 1
ATOM 756 O O . THR A 1 100 ? -0.23 0.175 9.93 1 97.25 100 THR A O 1
ATOM 759 N N . MET A 1 101 ? -2.373 -0.117 10.5 1 97.81 101 MET A N 1
ATOM 760 C CA . MET A 1 101 ? -2.9 0.166 9.172 1 97.81 101 MET A CA 1
ATOM 761 C C . MET A 1 101 ? -2.76 1.646 8.836 1 97.81 101 MET A C 1
ATOM 763 O O . MET A 1 101 ? -2.541 2.006 7.676 1 97.81 101 MET A O 1
ATOM 767 N N . ILE A 1 102 ? -2.807 2.551 9.844 1 97.94 102 ILE A N 1
ATOM 768 C CA . ILE A 1 102 ? -2.742 3.986 9.594 1 97.94 102 ILE A CA 1
ATOM 769 C C . ILE A 1 102 ? -1.364 4.355 9.047 1 97.94 102 ILE A C 1
ATOM 771 O O . ILE A 1 102 ? -1.253 4.969 7.984 1 97.94 102 ILE A O 1
ATOM 775 N N . PRO A 1 103 ? -0.241 3.93 9.68 1 97.69 103 PRO A N 1
ATOM 776 C CA . PRO A 1 103 ? 1.062 4.23 9.078 1 97.69 103 PRO A CA 1
ATOM 777 C C . PRO A 1 103 ? 1.224 3.623 7.688 1 97.69 103 PRO A C 1
ATOM 779 O O . PRO A 1 103 ? 1.878 4.215 6.824 1 97.69 103 PRO A O 1
ATOM 782 N N . ILE A 1 104 ? 0.678 2.438 7.414 1 97.75 104 ILE A N 1
ATOM 783 C CA . ILE A 1 104 ? 0.784 1.785 6.113 1 97.75 104 ILE A CA 1
ATOM 784 C C . ILE A 1 104 ? 0.092 2.637 5.051 1 97.75 104 ILE A C 1
ATOM 786 O O . ILE A 1 104 ? 0.656 2.889 3.984 1 97.75 104 ILE A O 1
ATOM 790 N N . ALA A 1 105 ? -1.083 3.115 5.336 1 97.44 105 ALA A N 1
ATOM 791 C CA . ALA A 1 105 ? -1.832 3.941 4.391 1 97.44 105 ALA A CA 1
ATOM 792 C C . ALA A 1 105 ? -1.109 5.258 4.121 1 97.44 105 ALA A C 1
ATOM 794 O O . ALA A 1 105 ? -0.997 5.688 2.971 1 97.44 105 ALA A O 1
ATOM 795 N N . LEU A 1 106 ? -0.652 5.93 5.172 1 97.56 106 LEU A N 1
ATOM 796 C CA . LEU A 1 106 ? 0.067 7.191 5.027 1 97.56 106 LEU A CA 1
ATOM 797 C C . LEU A 1 106 ? 1.33 7 4.191 1 97.56 106 LEU A C 1
ATOM 799 O O . LEU A 1 106 ? 1.638 7.824 3.328 1 97.56 106 LEU A O 1
ATOM 803 N N . SER A 1 107 ? 2.047 5.93 4.461 1 95.5 107 SER A N 1
ATOM 804 C CA . SER A 1 107 ? 3.248 5.641 3.684 1 95.5 107 SER A CA 1
ATOM 805 C C . SER A 1 107 ? 2.912 5.379 2.219 1 95.5 107 SER A C 1
ATOM 807 O O . SER A 1 107 ? 3.672 5.754 1.325 1 95.5 107 SER A O 1
ATOM 809 N N . ALA A 1 108 ? 1.791 4.648 1.985 1 94.06 108 ALA A N 1
ATOM 810 C CA . ALA A 1 108 ? 1.36 4.406 0.61 1 94.06 108 ALA A CA 1
ATOM 811 C C . ALA A 1 108 ? 1.132 5.719 -0.132 1 94.06 108 ALA A C 1
ATOM 813 O O . ALA A 1 108 ? 1.546 5.867 -1.284 1 94.06 108 ALA A O 1
ATOM 814 N N . TRP A 1 109 ? 0.539 6.719 0.456 1 94.12 109 TRP A N 1
ATOM 815 C CA . TRP A 1 109 ? 0.318 8.023 -0.159 1 94.12 109 TRP A CA 1
ATOM 816 C C . TRP A 1 109 ? 1.637 8.766 -0.357 1 94.12 109 TRP A C 1
ATOM 818 O O . TRP A 1 109 ? 1.865 9.367 -1.409 1 94.12 109 TRP A O 1
ATOM 828 N N . MET A 1 110 ? 2.525 8.672 0.586 1 92.5 110 MET A N 1
ATOM 829 C CA . MET A 1 110 ? 3.812 9.352 0.5 1 92.5 110 MET A CA 1
ATOM 830 C C . MET A 1 110 ? 4.695 8.719 -0.568 1 92.5 110 MET A C 1
ATOM 832 O O . MET A 1 110 ? 5.562 9.383 -1.14 1 92.5 110 MET A O 1
ATOM 836 N N . SER A 1 111 ? 4.496 7.43 -0.812 1 88.12 111 SER A N 1
ATOM 837 C CA . SER A 1 111 ? 5.328 6.719 -1.775 1 88.12 111 SER A CA 1
ATOM 838 C C . SER A 1 111 ? 5.148 7.281 -3.182 1 88.12 111 SER A C 1
ATOM 840 O O . SER A 1 111 ? 5.945 6.992 -4.078 1 88.12 111 SER A O 1
ATOM 842 N N . GLU A 1 112 ? 4.184 8.125 -3.34 1 85.5 112 GLU A N 1
ATOM 843 C CA . GLU A 1 112 ? 3.951 8.758 -4.633 1 85.5 112 GLU A CA 1
ATOM 844 C C . GLU A 1 112 ? 5.016 9.812 -4.93 1 85.5 112 GLU A C 1
ATOM 846 O O . GLU A 1 112 ? 5.152 10.258 -6.066 1 85.5 112 GLU A O 1
ATOM 851 N N . VAL A 1 113 ? 5.691 10.117 -3.875 1 79.56 113 VAL A N 1
ATOM 852 C CA . VAL A 1 113 ? 6.684 11.172 -4.062 1 79.56 113 VAL A CA 1
ATOM 853 C C . VAL A 1 113 ? 7.844 10.648 -4.906 1 79.56 113 VAL A C 1
ATOM 855 O O . VAL A 1 113 ? 8.266 9.5 -4.742 1 79.56 113 VAL A O 1
ATOM 858 N N . ASP A 1 114 ? 8.039 11.133 -6.176 1 63.31 114 ASP A N 1
ATOM 859 C CA . ASP A 1 114 ? 9.18 10.836 -7.035 1 63.31 114 ASP A CA 1
ATOM 860 C C . ASP A 1 114 ? 10.383 11.703 -6.676 1 63.31 114 ASP A C 1
ATOM 862 O O . ASP A 1 114 ? 10.344 12.922 -6.848 1 63.31 114 ASP A O 1
ATOM 866 N N . LEU A 1 115 ? 11.289 11.086 -5.953 1 56.69 115 LEU A N 1
ATOM 867 C CA . LEU A 1 115 ? 12.438 11.891 -5.547 1 56.69 115 LEU A CA 1
ATOM 868 C C . LEU A 1 115 ? 13.125 12.5 -6.762 1 56.69 115 LEU A C 1
ATOM 870 O O . LEU A 1 115 ? 13.742 13.562 -6.656 1 56.69 115 LEU A O 1
ATOM 874 N N . ALA A 1 116 ? 13.328 11.57 -7.895 1 50.47 116 ALA A N 1
ATOM 875 C CA . ALA A 1 116 ? 14.125 12.07 -9.008 1 50.47 116 ALA A CA 1
ATOM 876 C C . ALA A 1 116 ? 13.422 13.234 -9.703 1 50.47 116 ALA A C 1
ATOM 878 O O . ALA A 1 116 ? 14.07 14.172 -10.172 1 50.47 116 ALA A O 1
ATOM 879 N N . HIS A 1 117 ? 12.195 13 -10.055 1 50.16 117 HIS A N 1
ATOM 880 C CA . HIS A 1 117 ? 11.609 13.977 -10.961 1 50.16 117 HIS A CA 1
ATOM 881 C C . HIS A 1 117 ? 10.734 14.977 -10.211 1 50.16 117 HIS A C 1
ATOM 883 O O . HIS A 1 117 ? 10.297 15.977 -10.789 1 50.16 117 HIS A O 1
ATOM 889 N N . GLY A 1 118 ? 10.891 15.031 -8.992 1 41.78 118 GLY A N 1
ATOM 890 C CA . GLY A 1 118 ? 10 15.938 -8.289 1 41.78 118 GLY A CA 1
ATOM 891 C C . GLY A 1 118 ? 8.531 15.602 -8.477 1 41.78 118 GLY A C 1
ATOM 892 O O . GLY A 1 118 ? 8.203 14.602 -9.125 1 41.78 118 GLY A O 1
ATOM 893 N N . PRO A 1 119 ? 7.586 16.312 -7.75 1 39.59 119 PRO A N 1
ATOM 894 C CA . PRO A 1 119 ? 6.145 16.062 -7.875 1 39.59 119 PRO A CA 1
ATOM 895 C C . PRO A 1 119 ? 5.656 16.156 -9.32 1 39.59 119 PRO A C 1
ATOM 897 O O . PRO A 1 119 ? 5.668 17.234 -9.914 1 39.59 119 PRO A O 1
ATOM 900 N N . ILE A 1 120 ? 6.184 15.578 -10.172 1 36.69 120 ILE A N 1
ATOM 901 C CA . ILE A 1 120 ? 5.43 15.719 -11.414 1 36.69 120 ILE A CA 1
ATOM 902 C C . ILE A 1 120 ? 3.986 15.273 -11.195 1 36.69 120 ILE A C 1
ATOM 904 O O . ILE A 1 120 ? 3.736 14.164 -10.727 1 36.69 120 ILE A O 1
ATOM 908 N N . VAL A 1 121 ? 3.09 16.312 -11.055 1 40.84 121 VAL A N 1
ATOM 909 C CA . VAL A 1 121 ? 1.649 16.172 -10.867 1 40.84 121 VAL A CA 1
ATOM 910 C C . VAL A 1 121 ? 1.077 15.219 -11.906 1 40.84 121 VAL A C 1
ATOM 912 O O . VAL A 1 121 ? 0.985 15.562 -13.094 1 40.84 121 VAL A O 1
ATOM 915 N N . SER A 1 122 ? 1.46 14.008 -11.914 1 43.81 122 SER A N 1
ATOM 916 C CA . SER A 1 122 ? 0.657 13.031 -12.648 1 43.81 122 SER A CA 1
ATOM 917 C C . SER A 1 122 ? -0.347 12.344 -11.727 1 43.81 122 SER A C 1
ATOM 919 O O . SER A 1 122 ? -0.274 12.484 -10.508 1 43.81 122 SER A O 1
ATOM 921 N N . SER A 1 123 ? -1.497 11.961 -12.289 1 53 123 SER A N 1
ATOM 922 C CA . SER A 1 123 ? -2.5 11.211 -11.539 1 53 123 SER A CA 1
ATOM 923 C C . SER A 1 123 ? -1.849 10.25 -10.547 1 53 123 SER A C 1
ATOM 925 O O . SER A 1 123 ? -2.443 9.914 -9.523 1 53 123 SER A O 1
ATOM 927 N N . ALA A 1 124 ? -0.51 10.148 -10.773 1 58.81 124 ALA A N 1
ATOM 928 C CA . ALA A 1 124 ? 0.202 9.164 -9.953 1 58.81 124 ALA A CA 1
ATOM 929 C C . ALA A 1 124 ? 0.693 9.789 -8.648 1 58.81 124 ALA A C 1
ATOM 931 O O . ALA A 1 124 ? 1.032 9.078 -7.707 1 58.81 124 ALA A O 1
ATOM 932 N N . GLN A 1 125 ? 0.465 11.125 -8.547 1 79.19 125 GLN A N 1
ATOM 933 C CA . GLN A 1 125 ? 0.975 11.789 -7.348 1 79.19 125 GLN A CA 1
ATOM 934 C C . GLN A 1 125 ? -0.142 12.508 -6.602 1 79.19 125 GLN A C 1
ATOM 936 O O . GLN A 1 125 ? 0.122 13.32 -5.711 1 79.19 125 GLN A O 1
ATOM 941 N N . GLN A 1 126 ? -1.309 12.219 -6.84 1 85.56 126 GLN A N 1
ATOM 942 C CA . GLN A 1 126 ? -2.441 13 -6.344 1 85.56 126 GLN A CA 1
ATOM 943 C C . GLN A 1 126 ? -2.521 12.938 -4.82 1 85.56 126 GLN A C 1
ATOM 945 O O . GLN A 1 126 ? -2.771 13.953 -4.168 1 85.56 126 GLN A O 1
ATOM 950 N N . ASN A 1 127 ? -2.314 11.797 -4.234 1 92.75 127 ASN A N 1
ATOM 951 C CA . ASN A 1 127 ? -2.42 11.688 -2.781 1 92.75 127 ASN A CA 1
ATOM 952 C C . ASN A 1 127 ? -1.312 12.469 -2.08 1 92.75 127 ASN A C 1
ATOM 954 O O . ASN A 1 127 ? -1.566 13.164 -1.095 1 92.75 127 ASN A O 1
ATOM 958 N N . PHE A 1 128 ? -0.163 12.367 -2.611 1 92.06 128 PHE A N 1
ATOM 959 C CA . PHE A 1 128 ? 0.946 13.125 -2.039 1 92.06 128 PHE A CA 1
ATOM 960 C C . PHE A 1 128 ? 0.689 14.617 -2.139 1 92.06 128 PHE A C 1
ATOM 962 O O . PHE A 1 128 ? 0.876 15.352 -1.164 1 92.06 128 PHE A O 1
ATOM 969 N N . VAL A 1 129 ? 0.274 15.039 -3.305 1 90.88 129 VAL A N 1
ATOM 970 C CA . VAL A 1 129 ? 0.015 16.453 -3.533 1 90.88 129 VAL A CA 1
ATOM 971 C C . VAL A 1 129 ? -1.067 16.953 -2.572 1 90.88 129 VAL A C 1
ATOM 973 O O . VAL A 1 129 ? -0.943 18.016 -1.983 1 90.88 129 VAL A O 1
ATOM 976 N N . ASN A 1 130 ? -2.107 16.141 -2.381 1 94.69 130 ASN A N 1
ATOM 977 C CA . ASN A 1 130 ? -3.156 16.516 -1.438 1 94.69 130 ASN A CA 1
ATOM 978 C C . ASN A 1 130 ? -2.605 16.688 -0.024 1 94.69 130 ASN A C 1
ATOM 980 O O . ASN A 1 130 ? -2.953 17.641 0.673 1 94.69 130 ASN A O 1
ATOM 984 N N . MET A 1 131 ? -1.732 15.836 0.365 1 95.19 131 MET A N 1
ATOM 985 C CA . MET A 1 131 ? -1.163 15.867 1.709 1 95.19 131 MET A CA 1
ATOM 986 C C . MET A 1 131 ? -0.261 17.078 1.894 1 95.19 131 MET A C 1
ATOM 988 O O . MET A 1 131 ? -0.136 17.609 3.002 1 95.19 131 MET A O 1
ATOM 992 N N . MET A 1 132 ? 0.309 17.547 0.745 1 93.56 132 MET A N 1
ATOM 993 C CA . MET A 1 132 ? 1.323 18.594 0.843 1 93.56 132 MET A CA 1
ATOM 994 C C . MET A 1 132 ? 0.8 19.922 0.286 1 93.56 132 MET A C 1
ATOM 996 O O . MET A 1 132 ? 1.577 20.828 0.023 1 93.56 132 MET A O 1
ATOM 1000 N N . TYR A 1 133 ? -0.409 19.984 0.046 1 94 133 TYR A N 1
ATOM 1001 C CA . TYR A 1 133 ? -0.944 21.25 -0.444 1 94 133 TYR A CA 1
ATOM 1002 C C . TYR A 1 133 ? -0.747 22.359 0.582 1 94 133 TYR A C 1
ATOM 1004 O O . TYR 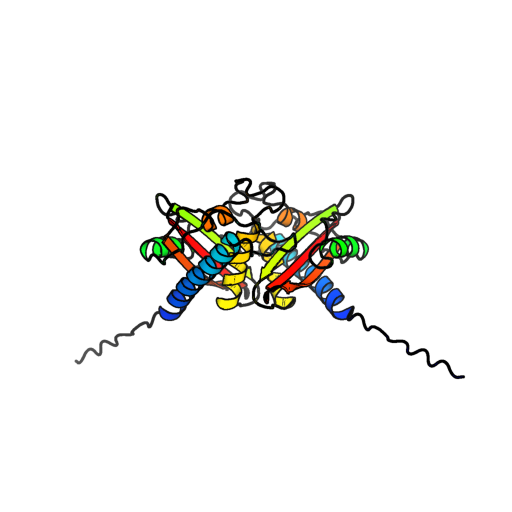A 1 133 ? -1.267 22.281 1.697 1 94 133 TYR A O 1
ATOM 1012 N N . TYR A 1 134 ? -0.075 23.391 0.246 1 92.44 134 TYR A N 1
ATOM 1013 C CA . TYR A 1 134 ? 0.457 24.359 1.202 1 92.44 134 TYR A CA 1
ATOM 1014 C C . TYR A 1 134 ? -0.661 25.203 1.808 1 92.44 134 TYR A C 1
ATOM 1016 O O . TYR A 1 134 ? -0.538 25.688 2.932 1 92.44 134 TYR A O 1
ATOM 1024 N N . LYS A 1 135 ? -1.813 25.328 1.139 1 93.88 135 LYS A N 1
ATOM 1025 C CA . LYS A 1 135 ? -2.873 26.203 1.637 1 93.88 135 LYS A CA 1
ATOM 1026 C C . LYS A 1 135 ? -3.836 25.438 2.539 1 93.88 135 LYS A C 1
ATOM 1028 O O . LYS A 1 135 ? -4.684 26.031 3.203 1 93.88 135 LYS A O 1
ATOM 1033 N N . SER A 1 136 ? -3.727 24.156 2.545 1 96.81 136 SER A N 1
ATOM 1034 C CA . SER A 1 136 ? -4.645 23.375 3.369 1 96.81 136 SER A CA 1
ATOM 1035 C C . SER A 1 136 ? -4.395 23.609 4.852 1 96.81 136 SER A C 1
ATOM 1037 O O . SER A 1 136 ? -3.244 23.609 5.301 1 96.81 136 SER A O 1
ATOM 1039 N N . THR A 1 137 ? -5.523 23.797 5.605 1 98.12 137 THR A N 1
ATOM 1040 C CA . THR A 1 137 ? -5.402 23.953 7.051 1 98.12 137 THR A CA 1
ATOM 1041 C C . THR A 1 137 ? -6.383 23.031 7.777 1 98.12 137 THR A C 1
ATOM 1043 O O . THR A 1 137 ? -6.363 22.938 9.008 1 98.12 137 THR A O 1
ATOM 1046 N N . GLN A 1 138 ? -7.254 22.453 7.051 1 98.56 138 GLN A N 1
ATOM 1047 C CA . GLN A 1 138 ? -8.289 21.594 7.625 1 98.56 138 GLN A CA 1
ATOM 1048 C C . GLN A 1 138 ? -8.281 20.219 6.984 1 98.56 138 GLN A C 1
ATOM 1050 O O . GLN A 1 138 ? -8.031 20.078 5.781 1 98.56 138 GLN A O 1
ATOM 1055 N N . VAL A 1 139 ? -8.57 19.188 7.812 1 98.69 139 VAL A N 1
ATOM 1056 C CA . VAL A 1 139 ? -8.648 17.828 7.312 1 98.69 139 VAL A CA 1
ATOM 1057 C C . VAL A 1 139 ? -9.648 17.031 8.141 1 98.69 139 VAL A C 1
ATOM 1059 O O . VAL A 1 139 ? -9.883 17.344 9.312 1 98.69 139 VAL A O 1
ATOM 1062 N N . GLY A 1 140 ? -10.336 16.188 7.613 1 98.56 140 GLY A N 1
ATOM 1063 C CA . GLY A 1 140 ? -11.141 15.148 8.234 1 98.56 140 GLY A CA 1
ATOM 1064 C C . GLY A 1 140 ? -10.844 13.766 7.695 1 98.56 140 GLY A C 1
ATOM 1065 O O . GLY A 1 140 ? -10.781 13.57 6.48 1 98.56 140 GLY A O 1
ATOM 1066 N N . CYS A 1 141 ? -10.641 12.828 8.609 1 98.56 141 CYS A N 1
ATOM 1067 C CA . CYS A 1 141 ? -10.242 11.492 8.18 1 98.56 141 CYS A CA 1
ATOM 1068 C C . CYS A 1 141 ? -11.188 10.438 8.742 1 98.56 141 CYS A C 1
ATOM 1070 O O . CYS A 1 141 ? -12.047 10.742 9.57 1 98.56 141 CYS A O 1
ATOM 1072 N N . SER A 1 142 ? -11.031 9.227 8.195 1 98.06 142 SER A N 1
ATOM 1073 C CA . SER A 1 142 ? -11.828 8.078 8.641 1 98.06 142 SER A CA 1
ATOM 1074 C C . SER A 1 142 ? -11.094 6.77 8.383 1 98.06 142 SER A C 1
ATOM 1076 O O . SER A 1 142 ? -10.445 6.605 7.344 1 98.06 142 SER A O 1
ATOM 1078 N N . TYR A 1 143 ? -11.133 5.949 9.375 1 98 143 TYR A N 1
ATOM 1079 C CA . TYR A 1 143 ? -10.641 4.578 9.312 1 98 143 TYR A CA 1
ATOM 1080 C C . TYR A 1 143 ? -11.773 3.582 9.492 1 98 143 TYR A C 1
ATOM 1082 O O . TYR A 1 143 ? -12.586 3.715 10.406 1 98 143 TYR A O 1
ATOM 1090 N N . GLN A 1 144 ? -11.859 2.586 8.562 1 97.5 144 GLN A N 1
ATOM 1091 C CA . GLN A 1 144 ? -12.859 1.526 8.703 1 97.5 144 GLN A CA 1
ATOM 1092 C C . GLN A 1 144 ? -12.25 0.159 8.398 1 97.5 144 GLN A C 1
ATOM 1094 O O . GLN A 1 144 ? -11.5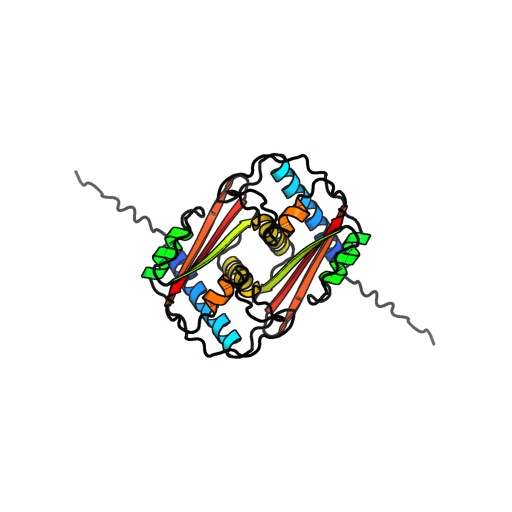47 -0.009 7.402 1 97.5 144 GLN A O 1
ATOM 1099 N N . LYS A 1 145 ? -12.422 -0.741 9.312 1 97.44 145 LYS A N 1
ATOM 1100 C CA . LYS A 1 145 ? -12.156 -2.164 9.117 1 97.44 145 LYS A CA 1
ATOM 1101 C C . LYS A 1 145 ? -13.461 -2.947 8.969 1 97.44 145 LYS A C 1
ATOM 1103 O O . LYS A 1 145 ? -14.391 -2.762 9.75 1 97.44 145 LYS A O 1
ATOM 1108 N N . CYS A 1 146 ? -13.516 -3.795 7.957 1 97.25 146 CYS A N 1
ATOM 1109 C CA . CYS A 1 146 ? -14.688 -4.637 7.723 1 97.25 146 CYS A CA 1
ATOM 1110 C C . CYS A 1 146 ? -14.281 -6.102 7.582 1 97.25 146 CYS A C 1
ATOM 1112 O O . CYS A 1 146 ? -13.281 -6.41 6.938 1 97.25 146 CYS A O 1
ATOM 1114 N N . ASP A 1 147 ? -15.102 -6.926 8.195 1 95.69 147 ASP A N 1
ATOM 1115 C CA . ASP A 1 147 ? -14.922 -8.359 7.969 1 95.69 147 ASP A CA 1
ATOM 1116 C C . ASP A 1 147 ? -15.461 -8.773 6.602 1 95.69 147 ASP A C 1
ATOM 1118 O O . ASP A 1 147 ? -16.516 -8.289 6.172 1 95.69 147 ASP A O 1
ATOM 1122 N N . ALA A 1 148 ? -14.695 -9.586 5.879 1 92.31 148 ALA A N 1
ATOM 1123 C CA . ALA A 1 148 ? -15.133 -10.102 4.582 1 92.31 148 ALA A CA 1
ATOM 1124 C C . ALA A 1 148 ? -15.172 -11.625 4.586 1 92.31 148 ALA A C 1
ATOM 1126 O O . ALA A 1 148 ? -14.719 -12.258 5.539 1 92.31 148 ALA A O 1
ATOM 1127 N N . GLU A 1 149 ? -15.844 -12.227 3.611 1 87.31 149 GLU A N 1
ATOM 1128 C CA . GLU A 1 149 ? -15.938 -13.672 3.482 1 87.31 149 GLU A CA 1
ATOM 1129 C C . GLU A 1 149 ? -14.555 -14.305 3.328 1 87.31 149 GLU A C 1
ATOM 1131 O O . GLU A 1 149 ? -13.648 -13.703 2.75 1 87.31 149 GLU A O 1
ATOM 1136 N N . GLY A 1 150 ? -14.391 -15.602 3.854 1 89.31 150 GLY A N 1
ATOM 1137 C CA . GLY A 1 150 ? -13.172 -16.375 3.656 1 89.31 150 GLY A CA 1
ATOM 1138 C C . GLY A 1 150 ? -12.031 -15.922 4.551 1 89.31 150 GLY A C 1
ATOM 1139 O O . GLY A 1 150 ? -10.867 -15.961 4.152 1 89.31 150 GLY A O 1
ATOM 1140 N N . ASP A 1 151 ? -12.336 -15.359 5.695 1 92.31 151 ASP A N 1
ATOM 1141 C CA . ASP A 1 151 ? -11.336 -14.914 6.652 1 92.31 151 ASP A CA 1
ATOM 1142 C C . ASP A 1 151 ? -10.477 -13.789 6.066 1 92.31 151 ASP A C 1
ATOM 1144 O O . ASP A 1 151 ? -9.258 -13.797 6.199 1 92.31 151 ASP A O 1
ATOM 1148 N N . LEU A 1 152 ? -11.102 -12.992 5.301 1 95.62 152 LEU A N 1
ATOM 1149 C CA . LEU A 1 152 ? -10.484 -11.789 4.758 1 95.62 152 LEU A CA 1
ATOM 1150 C C . LEU A 1 152 ? -10.938 -10.555 5.52 1 95.62 152 LEU A C 1
ATOM 1152 O O . LEU A 1 152 ? -11.992 -10.57 6.172 1 95.62 152 LEU A O 1
ATOM 1156 N N . TYR A 1 153 ? -10.148 -9.516 5.484 1 97.56 153 TYR A N 1
ATOM 1157 C CA . TYR A 1 153 ? -10.438 -8.219 6.094 1 97.56 153 TYR A CA 1
ATOM 1158 C C . TYR A 1 153 ? -10.242 -7.09 5.09 1 97.56 153 TYR A C 1
ATOM 1160 O O . TYR A 1 153 ? -9.203 -7.016 4.422 1 97.56 153 TYR A O 1
ATOM 1168 N N . PHE A 1 154 ? -11.297 -6.246 4.977 1 96.38 154 PHE A N 1
ATOM 1169 C CA . PHE A 1 154 ? -11.188 -5.004 4.215 1 96.38 154 PHE A CA 1
ATOM 1170 C C . PHE A 1 154 ? -10.773 -3.85 5.117 1 96.38 154 PHE A C 1
ATOM 1172 O O . PHE A 1 154 ? -11.266 -3.727 6.242 1 96.38 154 PHE A O 1
ATOM 1179 N N . TYR A 1 155 ? -9.852 -3.088 4.656 1 96.62 155 TYR A N 1
ATOM 1180 C CA . TYR A 1 155 ? -9.492 -1.833 5.309 1 96.62 155 TYR A CA 1
ATOM 1181 C C . TYR A 1 155 ? -9.68 -0.653 4.363 1 96.62 155 TYR A C 1
ATOM 1183 O O . TYR A 1 155 ? -9.281 -0.714 3.195 1 96.62 155 TYR A O 1
ATOM 1191 N N . THR A 1 156 ? -10.328 0.364 4.832 1 96.44 156 THR A N 1
ATOM 1192 C CA . THR A 1 156 ? -10.438 1.611 4.082 1 96.44 156 THR A CA 1
ATOM 1193 C C . THR A 1 156 ? -10.094 2.805 4.969 1 96.44 156 THR A C 1
ATOM 1195 O O . THR A 1 156 ? -10.609 2.926 6.082 1 96.44 156 THR A O 1
ATOM 1198 N N . ILE A 1 157 ? -9.188 3.637 4.523 1 97.5 157 ILE A N 1
ATOM 1199 C CA . ILE A 1 157 ? -8.773 4.879 5.168 1 97.5 157 ILE A CA 1
ATOM 1200 C C . ILE A 1 157 ? -8.945 6.047 4.199 1 97.5 157 ILE A C 1
ATOM 1202 O O . ILE A 1 157 ? -8.578 5.941 3.025 1 97.5 157 ILE A O 1
ATOM 1206 N N . ALA A 1 158 ? -9.555 7.086 4.633 1 97.88 158 ALA A N 1
ATOM 1207 C CA . ALA A 1 158 ? -9.758 8.266 3.791 1 97.88 158 ALA A CA 1
ATOM 1208 C C . ALA A 1 158 ? -9.516 9.547 4.582 1 97.88 158 ALA A C 1
ATOM 1210 O O . ALA A 1 158 ? -9.836 9.617 5.77 1 97.88 158 ALA A O 1
ATOM 1211 N N . CYS A 1 159 ? -8.969 10.539 3.955 1 98.56 159 CYS A N 1
ATOM 1212 C CA . CYS A 1 159 ? -8.828 11.883 4.508 1 98.56 159 CYS A CA 1
ATOM 1213 C C . CYS A 1 159 ? -9.242 12.938 3.49 1 98.56 159 CYS A C 1
ATOM 1215 O O . CYS A 1 159 ? -8.734 12.969 2.371 1 98.56 159 CYS A O 1
ATOM 1217 N N . ALA A 1 160 ? -10.141 13.742 3.896 1 98.62 160 ALA A N 1
ATOM 1218 C CA . ALA A 1 160 ? -10.602 14.883 3.102 1 98.62 160 ALA A CA 1
ATOM 1219 C C . ALA A 1 160 ? -9.922 16.172 3.545 1 98.62 160 ALA A C 1
ATOM 1221 O O . ALA A 1 160 ? -9.836 16.453 4.742 1 98.62 160 ALA A O 1
ATOM 1222 N N . PHE A 1 161 ? -9.438 16.953 2.557 1 98.44 161 PHE A N 1
ATOM 1223 C CA . PHE A 1 161 ? -8.711 18.188 2.82 1 98.44 161 PHE A CA 1
ATOM 1224 C C . PHE A 1 161 ? -9.461 19.391 2.262 1 98.44 161 PHE A C 1
ATOM 1226 O O . PHE A 1 161 ? -10.156 19.266 1.247 1 98.44 161 PHE A O 1
ATOM 1233 N N . ASP A 1 162 ? -9.281 20.484 2.893 1 96.69 162 ASP A N 1
ATOM 1234 C CA . ASP A 1 162 ? -9.688 21.75 2.268 1 96.69 162 ASP A CA 1
ATOM 1235 C C . ASP A 1 162 ? -8.672 22.188 1.222 1 96.69 162 ASP A C 1
ATOM 1237 O O . ASP A 1 162 ? -7.543 21.703 1.193 1 96.69 162 ASP A O 1
ATOM 1241 N N . GLN A 1 163 ? -9.117 22.859 0.191 1 84.88 163 GLN A N 1
ATOM 1242 C CA . GLN A 1 163 ? -8.18 23.438 -0.767 1 84.88 163 GLN A CA 1
ATOM 1243 C C . GLN A 1 163 ? -8.562 24.875 -1.102 1 84.88 163 GLN A C 1
ATOM 1245 O O . GLN A 1 163 ? -9.727 25.266 -0.994 1 84.88 163 GLN A O 1
ATOM 1250 N N . MET B 1 1 ? 53.156 -24.5 16.688 1 38.19 1 MET B N 1
ATOM 1251 C CA . MET B 1 1 ? 52.25 -23.344 16.766 1 38.19 1 MET B CA 1
ATOM 1252 C C . MET B 1 1 ? 50.938 -23.625 16.047 1 38.19 1 MET B C 1
ATOM 1254 O O . MET B 1 1 ? 50.938 -23.891 14.852 1 38.19 1 MET B O 1
ATOM 1258 N N . LEU B 1 2 ? 49.906 -24.25 16.734 1 42.47 2 LEU B N 1
ATOM 1259 C CA . LEU B 1 2 ? 48.594 -24.734 16.312 1 42.47 2 LEU B CA 1
ATOM 1260 C C . LEU B 1 2 ? 47.688 -23.578 15.922 1 42.47 2 LEU B C 1
ATOM 1262 O O . LEU B 1 2 ? 47.344 -22.75 16.766 1 42.47 2 LEU B O 1
ATOM 1266 N N . LEU B 1 3 ? 47.75 -23.062 14.648 1 36.53 3 LEU B N 1
ATOM 1267 C CA . LEU B 1 3 ? 46.844 -22.031 14.148 1 36.53 3 LEU B CA 1
ATOM 1268 C C . LEU B 1 3 ? 45.406 -22.484 14.211 1 36.53 3 LEU B C 1
ATOM 1270 O O . LEU B 1 3 ? 45.031 -23.438 13.523 1 36.53 3 LEU B O 1
ATOM 1274 N N . LEU B 1 4 ? 44.719 -22.25 15.312 1 41.25 4 LEU B N 1
ATOM 1275 C CA . LEU B 1 4 ? 43.281 -22.484 15.445 1 41.25 4 LEU B CA 1
ATOM 1276 C C . LEU B 1 4 ? 42.5 -21.594 14.477 1 41.25 4 LEU B C 1
ATOM 1278 O O . LEU B 1 4 ? 42.5 -20.375 14.617 1 41.25 4 LEU B O 1
ATOM 1282 N N . LEU B 1 5 ? 42.375 -22.031 13.234 1 37.34 5 LEU B N 1
ATOM 1283 C CA . LEU B 1 5 ? 41.469 -21.375 12.297 1 37.34 5 LEU B CA 1
ATOM 1284 C C . LEU B 1 5 ? 40.031 -21.359 12.844 1 37.34 5 LEU B C 1
ATOM 1286 O O . LEU B 1 5 ? 39.406 -22.406 13.031 1 37.34 5 LEU B O 1
ATOM 1290 N N . ILE B 1 6 ? 39.75 -20.391 13.617 1 38.75 6 ILE B N 1
ATOM 1291 C CA . ILE B 1 6 ? 38.344 -20.203 14.008 1 38.75 6 ILE B CA 1
ATOM 1292 C C . ILE B 1 6 ? 37.5 -19.969 12.766 1 38.75 6 ILE B C 1
ATOM 1294 O O . ILE B 1 6 ? 37.656 -18.953 12.078 1 38.75 6 ILE B O 1
ATOM 1298 N N . THR B 1 7 ? 36.938 -21.016 12.203 1 41.12 7 THR B N 1
ATOM 1299 C CA . THR B 1 7 ? 35.906 -20.875 11.188 1 41.12 7 THR B CA 1
ATOM 1300 C C . THR B 1 7 ? 34.719 -20.109 11.742 1 41.12 7 THR B C 1
ATOM 1302 O O . THR B 1 7 ? 34.031 -20.578 12.656 1 41.12 7 THR B O 1
ATOM 1305 N N . VAL B 1 8 ? 34.812 -18.859 11.906 1 37.44 8 VAL B N 1
ATOM 1306 C CA . VAL B 1 8 ? 33.562 -18.125 12.141 1 37.44 8 VAL B CA 1
ATOM 1307 C C . VAL B 1 8 ? 32.531 -18.469 11.062 1 37.44 8 VAL B C 1
ATOM 1309 O O . VAL B 1 8 ? 32.688 -18.094 9.898 1 37.44 8 VAL B O 1
ATOM 1312 N N . SER B 1 9 ? 31.828 -19.547 11.211 1 37.31 9 SER B N 1
ATOM 1313 C CA . SER B 1 9 ? 30.641 -19.781 10.391 1 37.31 9 SER B CA 1
ATOM 1314 C C . SER B 1 9 ? 29.688 -18.594 10.445 1 37.31 9 SER B C 1
ATOM 1316 O O . SER B 1 9 ? 29.125 -18.297 11.5 1 37.31 9 SER B O 1
ATOM 1318 N N . LEU B 1 10 ? 29.984 -17.531 9.906 1 35.88 10 LEU B N 1
ATOM 1319 C CA . LEU B 1 10 ? 28.906 -16.578 9.688 1 35.88 10 LEU B CA 1
ATOM 1320 C C . LEU B 1 10 ? 27.625 -17.297 9.258 1 35.88 10 LEU B C 1
ATOM 1322 O O . LEU B 1 10 ? 27.547 -17.797 8.133 1 35.88 10 LEU B O 1
ATOM 1326 N N . LEU B 1 11 ? 26.969 -17.938 10.117 1 32.59 11 LEU B N 1
ATOM 1327 C CA . LEU B 1 11 ? 25.578 -18.344 9.875 1 32.59 11 LEU B CA 1
ATOM 1328 C C . LEU B 1 11 ? 24.797 -17.234 9.203 1 32.59 11 LEU B C 1
ATOM 1330 O O . LEU B 1 11 ? 24.422 -16.25 9.859 1 32.59 11 LEU B O 1
ATOM 1334 N N . ILE B 1 12 ? 25.203 -16.625 8.172 1 38.03 12 ILE B N 1
ATOM 1335 C CA . ILE B 1 12 ? 24.25 -15.906 7.328 1 38.03 12 ILE B CA 1
ATOM 1336 C C . ILE B 1 12 ? 22.875 -16.562 7.43 1 38.03 12 ILE B C 1
ATOM 1338 O O . ILE B 1 12 ? 22.719 -17.75 7.141 1 38.03 12 ILE B O 1
ATOM 1342 N N . HIS B 1 13 ? 22.062 -16.328 8.398 1 38.44 13 HIS B N 1
ATOM 1343 C CA . HIS B 1 13 ? 20.703 -16.797 8.57 1 38.44 13 HIS B CA 1
ATOM 1344 C C . HIS B 1 13 ? 20 -16.969 7.219 1 38.44 13 HIS B C 1
ATOM 1346 O O . HIS B 1 13 ? 19.375 -16.031 6.719 1 38.44 13 HIS B O 1
ATOM 1352 N N . GLU B 1 14 ? 20.422 -17.359 6.07 1 44.28 14 GLU B N 1
ATOM 1353 C CA . GLU B 1 14 ? 19.922 -17.906 4.809 1 44.28 14 GLU B CA 1
ATOM 1354 C C . GLU B 1 14 ? 18.531 -18.5 4.973 1 44.28 14 GLU B C 1
ATOM 1356 O O . GLU B 1 14 ? 17.734 -18.5 4.023 1 44.28 14 GLU B O 1
ATOM 1361 N N . GLY B 1 15 ? 18.234 -19 6.117 1 43.47 15 GLY B N 1
ATOM 1362 C CA . GLY B 1 15 ? 16.984 -19.703 6.375 1 43.47 15 GLY B CA 1
ATOM 1363 C C . GLY B 1 15 ? 15.766 -18.812 6.293 1 43.47 15 GLY B C 1
ATOM 1364 O O . GLY B 1 15 ? 14.734 -19.203 5.742 1 43.47 15 GLY B O 1
ATOM 1365 N N . SER B 1 16 ? 15.852 -17.531 6.848 1 51 16 SER B N 1
ATOM 1366 C CA . SER B 1 16 ? 14.664 -16.672 6.898 1 51 16 SER B CA 1
ATOM 1367 C C . SER B 1 16 ? 14.281 -16.172 5.512 1 51 16 SER B C 1
ATOM 1369 O O . SER B 1 16 ? 13.102 -16.141 5.156 1 51 16 SER B O 1
ATOM 1371 N N . ALA B 1 17 ? 15.344 -15.93 4.621 1 56.78 17 ALA B N 1
ATOM 1372 C CA . ALA B 1 17 ? 15.055 -15.414 3.285 1 56.78 17 ALA B CA 1
ATOM 1373 C C . ALA B 1 17 ? 14.406 -16.484 2.412 1 56.78 17 ALA B C 1
ATOM 1375 O O . ALA B 1 17 ? 13.438 -16.203 1.698 1 56.78 17 ALA B O 1
ATOM 1376 N N . GLN B 1 18 ? 14.992 -17.719 2.469 1 66.12 18 GLN B N 1
ATOM 1377 C CA . GLN B 1 18 ? 14.398 -18.797 1.688 1 66.12 18 GLN B CA 1
ATOM 1378 C C . GLN B 1 18 ? 12.945 -19.031 2.09 1 66.12 18 GLN B C 1
ATOM 1380 O O . GLN B 1 18 ? 12.078 -19.234 1.231 1 66.12 18 GLN B O 1
ATOM 1385 N N . SER B 1 19 ? 12.75 -18.719 3.379 1 87.38 19 SER B N 1
ATOM 1386 C CA . SER B 1 19 ? 11.398 -18.938 3.865 1 87.38 19 SER B CA 1
ATOM 1387 C C . SER B 1 19 ? 10.453 -17.844 3.361 1 87.38 19 SER B C 1
ATOM 1389 O O . SER B 1 19 ? 9.336 -18.141 2.928 1 87.38 19 SER B O 1
ATOM 1391 N N . ASP B 1 20 ? 11.023 -16.688 3.205 1 94.75 20 ASP B N 1
ATOM 1392 C CA . ASP B 1 20 ? 10.156 -15.609 2.754 1 94.75 20 ASP B CA 1
ATOM 1393 C C . ASP B 1 20 ? 9.867 -15.727 1.26 1 94.75 20 ASP B 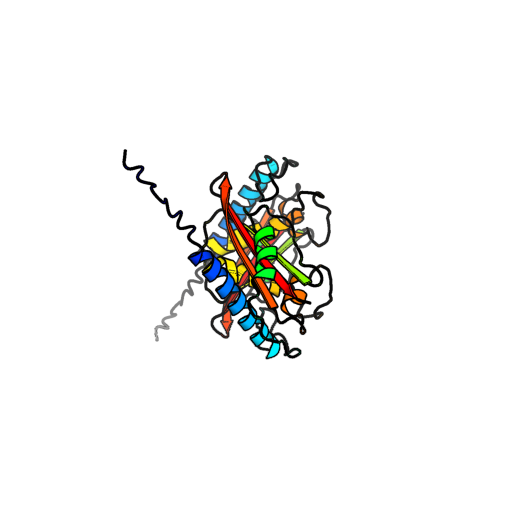C 1
ATOM 1395 O O . ASP B 1 20 ? 8.742 -15.477 0.822 1 94.75 20 ASP B O 1
ATOM 1399 N N . ASN B 1 21 ? 10.906 -16.156 0.537 1 94.81 21 ASN B N 1
ATOM 1400 C CA . ASN B 1 21 ? 10.727 -16.359 -0.896 1 94.81 21 ASN B CA 1
ATOM 1401 C C . ASN B 1 21 ? 9.703 -17.453 -1.178 1 94.81 21 ASN B C 1
ATOM 1403 O O . ASN B 1 21 ? 8.828 -17.281 -2.029 1 94.81 21 ASN B O 1
ATOM 1407 N N . GLU B 1 22 ? 9.875 -18.5 -0.469 1 95 22 GLU B N 1
ATOM 1408 C CA . GLU B 1 22 ? 8.922 -19.594 -0.63 1 95 22 GLU B CA 1
ATOM 1409 C C . GLU B 1 22 ? 7.504 -19.156 -0.263 1 95 22 GLU B C 1
ATOM 1411 O O . GLU B 1 22 ? 6.547 -19.484 -0.961 1 95 22 GLU B O 1
ATOM 1416 N N . ASN B 1 23 ? 7.414 -18.453 0.809 1 96.5 23 ASN B N 1
ATOM 1417 C CA . ASN B 1 23 ? 6.117 -17.938 1.234 1 96.5 23 ASN B CA 1
ATOM 1418 C C . ASN B 1 23 ? 5.508 -17.016 0.181 1 96.5 23 ASN B C 1
ATOM 1420 O O . ASN B 1 23 ? 4.305 -17.078 -0.082 1 96.5 23 ASN B O 1
ATOM 1424 N N . LEU B 1 24 ? 6.285 -16.141 -0.378 1 98.19 24 LEU B N 1
ATOM 1425 C CA . LEU B 1 24 ? 5.816 -15.242 -1.425 1 98.19 24 LEU B CA 1
ATOM 1426 C C . LEU B 1 24 ? 5.277 -16.016 -2.617 1 98.19 24 LEU B C 1
ATOM 1428 O O . LEU B 1 24 ? 4.203 -15.703 -3.137 1 98.19 24 LEU B O 1
ATOM 1432 N N . VAL B 1 25 ? 5.992 -17.047 -3.049 1 98.12 25 VAL B N 1
ATOM 1433 C CA . VAL B 1 25 ? 5.574 -17.844 -4.195 1 98.12 25 VAL B CA 1
ATOM 1434 C C . VAL B 1 25 ? 4.27 -18.562 -3.875 1 98.12 25 VAL B C 1
ATOM 1436 O O . VAL B 1 25 ? 3.354 -18.609 -4.699 1 98.12 25 VAL B O 1
ATOM 1439 N N . GLU B 1 26 ? 4.199 -19.094 -2.695 1 97.38 26 GLU B N 1
ATOM 1440 C CA . GLU B 1 26 ? 2.984 -19.781 -2.273 1 97.38 26 GLU B CA 1
ATOM 1441 C C . GLU B 1 26 ? 1.787 -18.844 -2.262 1 97.38 26 GLU B C 1
ATOM 1443 O O . GLU B 1 26 ? 0.718 -19.172 -2.775 1 97.38 26 GLU B O 1
ATOM 1448 N N . GLU B 1 27 ? 1.943 -17.719 -1.678 1 97.38 27 GLU B N 1
ATOM 1449 C CA . GLU B 1 27 ? 0.849 -16.75 -1.602 1 97.38 27 GLU B CA 1
ATOM 1450 C C . GLU B 1 27 ? 0.458 -16.25 -2.988 1 97.38 27 GLU B C 1
ATOM 1452 O O . GLU B 1 27 ? -0.723 -16.016 -3.264 1 97.38 27 GLU B O 1
ATOM 1457 N N . LEU B 1 28 ? 1.384 -16.031 -3.832 1 97.88 28 LEU B N 1
ATOM 1458 C CA . LEU B 1 28 ? 1.101 -15.664 -5.215 1 97.88 28 LEU B CA 1
ATOM 1459 C C . LEU B 1 28 ? 0.224 -16.703 -5.887 1 97.88 28 LEU B C 1
ATOM 1461 O O . LEU B 1 28 ? -0.753 -16.375 -6.559 1 97.88 28 LEU B O 1
ATOM 1465 N N . ASN B 1 29 ? 0.586 -17.922 -5.73 1 97.88 29 ASN B N 1
ATOM 1466 C CA . ASN B 1 29 ? -0.178 -19 -6.352 1 97.88 29 ASN B CA 1
ATOM 1467 C C . ASN B 1 29 ? -1.586 -19.094 -5.77 1 97.88 29 ASN B C 1
ATOM 1469 O O . ASN B 1 29 ? -2.537 -19.406 -6.488 1 97.88 29 ASN B O 1
ATOM 1473 N N . LYS B 1 30 ? -1.677 -18.875 -4.473 1 96.75 30 LYS B N 1
ATOM 1474 C CA . LYS B 1 30 ? -3.012 -18.828 -3.883 1 96.75 30 LYS B CA 1
ATOM 1475 C C . LYS B 1 30 ? -3.857 -17.734 -4.535 1 96.75 30 LYS B C 1
ATOM 1477 O O . LYS B 1 30 ? -5.023 -17.969 -4.875 1 96.75 30 LYS B O 1
ATOM 1482 N N . ILE B 1 31 ? -3.303 -16.562 -4.723 1 96 31 ILE B N 1
ATOM 1483 C CA . ILE B 1 31 ? -4.012 -15.438 -5.332 1 96 31 ILE B CA 1
ATOM 1484 C C . ILE B 1 31 ? -4.395 -15.781 -6.766 1 96 31 ILE B C 1
ATOM 1486 O O . ILE B 1 31 ? -5.539 -15.578 -7.176 1 96 31 ILE B O 1
ATOM 1490 N N . ARG B 1 32 ? -3.465 -16.312 -7.57 1 95.81 32 ARG B N 1
ATOM 1491 C CA . ARG B 1 32 ? -3.744 -16.703 -8.953 1 95.81 32 ARG B CA 1
ATOM 1492 C C . ARG B 1 32 ? -4.871 -17.719 -9.016 1 95.81 32 ARG B C 1
ATOM 1494 O O . ARG B 1 32 ? -5.738 -17.641 -9.891 1 95.81 32 ARG B O 1
ATOM 1501 N N . GLY B 1 33 ? -4.785 -18.688 -8.094 1 95.38 33 GLY B N 1
ATOM 1502 C CA . GLY B 1 33 ? -5.855 -19.672 -8.031 1 95.38 33 GLY B CA 1
ATOM 1503 C C . GLY B 1 33 ? -7.223 -19.062 -7.801 1 95.38 33 GLY B C 1
ATOM 1504 O O . GLY B 1 33 ? -8.195 -19.422 -8.469 1 95.38 33 GLY B O 1
ATOM 1505 N N . LYS B 1 34 ? -7.312 -18.141 -6.859 1 94 34 LYS B N 1
ATOM 1506 C CA . LYS B 1 34 ? -8.578 -17.484 -6.555 1 94 34 LYS B CA 1
ATOM 1507 C C . LYS B 1 34 ? -9.07 -16.672 -7.754 1 94 34 LYS B C 1
ATOM 1509 O O . LYS B 1 34 ? -10.266 -16.656 -8.047 1 94 34 LYS B O 1
ATOM 1514 N N . VAL B 1 35 ? -8.156 -15.945 -8.391 1 93 35 VAL B N 1
ATOM 1515 C CA . VAL B 1 35 ? -8.531 -15.148 -9.555 1 93 35 VAL B CA 1
ATOM 1516 C C . VAL B 1 35 ? -9.031 -16.078 -10.672 1 93 35 VAL B C 1
ATOM 1518 O O . VAL B 1 35 ? -10.07 -15.812 -11.281 1 93 35 VAL B O 1
ATOM 1521 N N . ALA B 1 36 ? -8.32 -17.156 -10.898 1 92.94 36 ALA B N 1
ATOM 1522 C CA . ALA B 1 36 ? -8.703 -18.094 -11.953 1 92.94 36 ALA B CA 1
ATOM 1523 C C . ALA B 1 36 ? -10.102 -18.641 -11.719 1 92.94 36 ALA B C 1
ATOM 1525 O O . ALA B 1 36 ? -10.875 -18.812 -12.656 1 92.94 36 ALA B O 1
ATOM 1526 N N . LYS B 1 37 ? -10.438 -18.859 -10.547 1 93.88 37 LYS B N 1
ATOM 1527 C CA . LYS B 1 37 ? -11.703 -19.484 -10.172 1 93.88 37 LYS B CA 1
ATOM 1528 C C . LYS B 1 37 ? -12.812 -18.453 -10.016 1 93.88 37 LYS B C 1
ATOM 1530 O O . LYS B 1 37 ? -13.969 -18.797 -9.766 1 93.88 37 LYS B O 1
ATOM 1535 N N . GLY B 1 38 ? -12.492 -17.156 -10.109 1 91.5 38 GLY B N 1
ATOM 1536 C CA . GLY B 1 38 ? -13.484 -16.125 -9.859 1 91.5 38 GLY B CA 1
ATOM 1537 C C . GLY B 1 38 ? -13.836 -15.984 -8.391 1 91.5 38 GLY B C 1
ATOM 1538 O O . GLY B 1 38 ? -14.992 -15.727 -8.047 1 91.5 38 GLY B O 1
ATOM 1539 N N . GLU B 1 39 ? -12.859 -16.156 -7.531 1 92.81 39 GLU B N 1
ATOM 1540 C CA . GLU B 1 39 ? -13.094 -16.188 -6.09 1 92.81 39 GLU B CA 1
ATOM 1541 C C . GLU B 1 39 ? -12.328 -15.07 -5.391 1 92.81 39 GLU B C 1
ATOM 1543 O O . GLU B 1 39 ? -12.344 -14.969 -4.16 1 92.81 39 GLU B O 1
ATOM 1548 N N . TYR B 1 40 ? -11.578 -14.273 -6.184 1 92.56 40 TYR B N 1
ATOM 1549 C CA . TYR B 1 40 ? -10.875 -13.156 -5.562 1 92.56 40 TYR B CA 1
ATOM 1550 C C . TYR B 1 40 ? -11.836 -12.023 -5.215 1 92.56 40 TYR B C 1
ATOM 1552 O O . TYR B 1 40 ? -12.414 -11.398 -6.105 1 92.56 40 TYR B O 1
ATOM 1560 N N . VAL B 1 41 ? -11.93 -11.672 -3.934 1 90.88 41 VAL B N 1
ATOM 1561 C CA . VAL B 1 41 ? -12.938 -10.75 -3.416 1 90.88 41 VAL B CA 1
ATOM 1562 C C . VAL B 1 41 ? -12.297 -9.383 -3.15 1 90.88 41 VAL B C 1
ATOM 1564 O O . VAL B 1 41 ? -11.188 -9.305 -2.625 1 90.88 41 VAL B O 1
ATOM 1567 N N . THR B 1 42 ? -12.922 -8.336 -3.555 1 87.31 42 THR B N 1
ATOM 1568 C CA . THR B 1 42 ? -12.586 -6.949 -3.258 1 87.31 42 THR B CA 1
ATOM 1569 C C . THR B 1 42 ? -13.773 -6.223 -2.643 1 87.31 42 THR B C 1
ATOM 1571 O O . THR B 1 42 ? -14.898 -6.73 -2.668 1 87.31 42 THR B O 1
ATOM 1574 N N . PRO B 1 43 ? -13.594 -5.086 -2.059 1 83.06 43 PRO B N 1
ATOM 1575 C CA . PRO B 1 43 ? -14.727 -4.316 -1.533 1 83.06 43 PRO B CA 1
ATOM 1576 C C . PRO B 1 43 ? -15.766 -3.984 -2.604 1 83.06 43 PRO B C 1
ATOM 1578 O O . PRO B 1 43 ? -16.938 -3.793 -2.289 1 83.06 43 PRO B O 1
ATOM 1581 N N . GLN B 1 44 ? -15.336 -3.934 -3.846 1 82.88 44 GLN B N 1
ATOM 15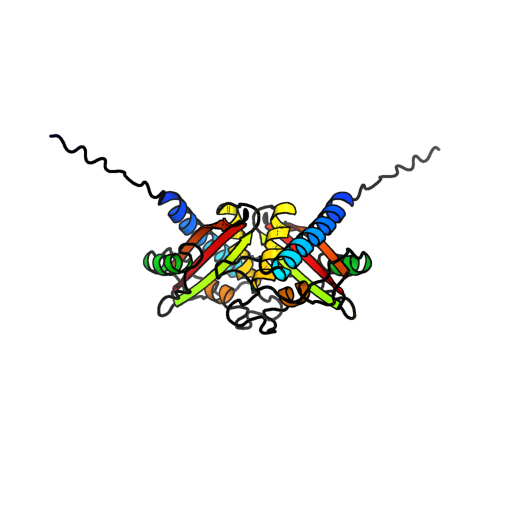82 C CA . GLN B 1 44 ? -16.25 -3.578 -4.938 1 82.88 44 GLN B CA 1
ATOM 1583 C C . GLN B 1 44 ? -16.906 -4.82 -5.527 1 82.88 44 GLN B C 1
ATOM 1585 O O . GLN B 1 44 ? -17.75 -4.715 -6.422 1 82.88 44 GLN B O 1
ATOM 1590 N N . GLY B 1 45 ? -16.562 -5.938 -5.082 1 86.12 45 GLY B N 1
ATOM 1591 C CA . GLY B 1 45 ? -17.125 -7.191 -5.574 1 86.12 45 GLY B CA 1
ATOM 1592 C C . GLY B 1 45 ? -16.062 -8.258 -5.801 1 86.12 45 GLY B C 1
ATOM 1593 O O . GLY B 1 45 ? -14.891 -8.062 -5.469 1 86.12 45 GLY B O 1
ATOM 1594 N N . THR B 1 46 ? -16.578 -9.344 -6.379 1 89 46 THR B N 1
ATOM 1595 C CA . THR B 1 46 ? -15.703 -10.469 -6.684 1 89 46 THR B CA 1
ATOM 1596 C C . THR B 1 46 ? -15.273 -10.43 -8.148 1 89 46 THR B C 1
ATOM 1598 O O . THR B 1 46 ? -16.094 -10.172 -9.031 1 89 46 THR B O 1
ATOM 1601 N N . LEU B 1 47 ? -13.953 -10.664 -8.367 1 87.88 47 LEU B N 1
ATOM 1602 C CA . LEU B 1 47 ? -13.461 -10.711 -9.734 1 87.88 47 LEU B CA 1
ATOM 1603 C C . LEU B 1 47 ? -14.039 -11.906 -10.484 1 87.88 47 LEU B C 1
ATOM 1605 O O . LEU B 1 47 ? -14.133 -13 -9.922 1 87.88 47 LEU B O 1
ATOM 1609 N N . PRO B 1 48 ? -14.523 -11.609 -11.695 1 87.69 48 PRO B N 1
ATOM 1610 C CA . PRO B 1 48 ? -14.961 -12.773 -12.469 1 87.69 48 PRO B CA 1
ATOM 1611 C C . PRO B 1 48 ? -13.82 -13.742 -12.773 1 87.69 48 PRO B C 1
ATOM 1613 O O . PRO B 1 48 ? -12.648 -13.367 -12.695 1 87.69 48 PRO B O 1
ATOM 1616 N N . PRO B 1 49 ? -14.305 -15 -13.062 1 87.56 49 PRO B N 1
ATOM 1617 C CA . PRO B 1 49 ? -13.25 -15.945 -13.422 1 87.56 49 PRO B CA 1
ATOM 1618 C C . PRO B 1 49 ? -12.469 -15.516 -14.664 1 87.56 49 PRO B C 1
ATOM 1620 O O . PRO B 1 49 ? -13.031 -14.875 -15.562 1 87.56 49 PRO B O 1
ATOM 1623 N N . SER B 1 50 ? -11.273 -15.656 -14.656 1 77.88 50 SER B N 1
ATOM 1624 C CA . SER B 1 50 ? -10.406 -15.359 -15.789 1 77.88 50 SER B CA 1
ATOM 1625 C C . SER B 1 50 ? -9.828 -16.641 -16.391 1 77.88 50 SER B C 1
ATOM 1627 O O . SER B 1 50 ? -10.133 -17.734 -15.93 1 77.88 50 SER B O 1
ATOM 1629 N N . GLN B 1 51 ? -8.969 -16.344 -17.438 1 75 51 GLN B N 1
ATOM 1630 C CA . GLN B 1 51 ? -8.328 -17.469 -18.109 1 75 51 GLN B CA 1
ATOM 1631 C C . GLN B 1 51 ? -7.512 -18.297 -17.125 1 75 51 GLN B C 1
ATOM 1633 O O . GLN B 1 51 ? -7.215 -17.844 -16.016 1 75 51 GLN B O 1
ATOM 1638 N N . SER B 1 52 ? -7.266 -19.453 -17.5 1 83.75 52 SER B N 1
ATOM 1639 C CA . SER B 1 52 ? -6.449 -20.375 -16.719 1 83.75 52 SER B CA 1
ATOM 1640 C C . SER B 1 52 ? -5.043 -19.828 -16.5 1 83.75 52 SER B C 1
ATOM 1642 O O . SER B 1 52 ? -4.391 -19.391 -17.438 1 83.75 52 SER B O 1
ATOM 1644 N N . LEU B 1 53 ? -4.738 -19.672 -15.312 1 92.81 53 LEU B N 1
ATOM 1645 C CA . LEU B 1 53 ? -3.393 -19.266 -14.93 1 92.81 53 LEU B CA 1
ATOM 1646 C C . LEU B 1 53 ? -2.564 -20.469 -14.484 1 92.81 53 LEU B C 1
ATOM 1648 O O . LEU B 1 53 ? -3.004 -21.25 -13.633 1 92.81 53 LEU B O 1
ATOM 1652 N N . PHE B 1 54 ? -1.35 -20.641 -15.023 1 94.44 54 PHE B N 1
ATOM 1653 C CA . PHE B 1 54 ? -0.448 -21.703 -14.594 1 94.44 54 PHE B CA 1
ATOM 1654 C C . PHE B 1 54 ? 0.083 -21.438 -13.195 1 94.44 54 PHE B C 1
ATOM 1656 O O . PHE B 1 54 ? 0.274 -20.281 -12.805 1 94.44 54 PHE B O 1
ATOM 1663 N N . LYS B 1 55 ? 0.351 -22.531 -12.492 1 96.38 55 LYS B N 1
ATOM 1664 C CA . LYS B 1 55 ? 1.072 -22.406 -11.227 1 96.38 55 LYS B CA 1
ATOM 1665 C C . LYS B 1 55 ? 2.482 -21.859 -11.453 1 96.38 55 LYS B C 1
ATOM 1667 O O . LYS B 1 55 ? 3.17 -22.281 -12.391 1 96.38 55 LYS B O 1
ATOM 1672 N N . LEU B 1 56 ? 2.898 -20.953 -10.594 1 98.31 56 LEU B N 1
ATOM 1673 C CA . LEU B 1 56 ? 4.258 -20.438 -10.641 1 98.31 56 LEU B CA 1
ATOM 1674 C C . LEU B 1 56 ? 5.207 -21.297 -9.812 1 98.31 56 LEU B C 1
ATOM 1676 O O . LEU B 1 56 ? 4.879 -21.688 -8.688 1 98.31 56 LEU B O 1
ATOM 1680 N N . GLU B 1 57 ? 6.312 -21.578 -10.359 1 98.31 57 GLU B N 1
ATOM 1681 C CA . GLU B 1 57 ? 7.379 -22.281 -9.656 1 98.31 57 GLU B CA 1
ATOM 1682 C C . GLU B 1 57 ? 8.539 -21.344 -9.336 1 98.31 57 GLU B C 1
ATOM 1684 O O . GLU B 1 57 ? 8.898 -20.5 -10.148 1 98.31 57 GLU B O 1
ATOM 1689 N N . ARG B 1 58 ? 9.086 -21.609 -8.188 1 97.56 58 ARG B N 1
ATOM 1690 C CA . ARG B 1 58 ? 10.234 -20.812 -7.766 1 97.56 58 ARG B CA 1
ATOM 1691 C C . ARG B 1 58 ? 11.422 -21.047 -8.695 1 97.56 58 ARG B C 1
ATOM 1693 O O . ARG B 1 58 ? 11.766 -22.188 -9.008 1 97.56 58 ARG B O 1
ATOM 1700 N N . ASN B 1 59 ? 12.008 -19.938 -9.125 1 98.06 59 ASN B N 1
ATOM 1701 C CA . ASN B 1 59 ? 13.195 -19.969 -9.977 1 98.06 59 ASN B CA 1
ATOM 1702 C C . ASN B 1 59 ? 14.336 -19.156 -9.367 1 98.06 59 ASN B C 1
ATOM 1704 O O . ASN B 1 59 ? 14.227 -17.938 -9.203 1 98.06 59 ASN B O 1
ATOM 1708 N N . VAL B 1 60 ? 15.461 -19.781 -9.102 1 96.69 60 VAL B N 1
ATOM 1709 C CA . VAL B 1 60 ? 16.578 -19.188 -8.375 1 96.69 60 VAL B CA 1
ATOM 1710 C C . VAL B 1 60 ? 17.219 -18.078 -9.211 1 96.69 60 VAL B C 1
ATOM 1712 O O . VAL B 1 60 ? 17.672 -17.062 -8.672 1 96.69 60 VAL B O 1
ATOM 1715 N N . SER B 1 61 ? 17.297 -18.281 -10.531 1 97.56 61 SER B N 1
ATOM 1716 C CA . SER B 1 61 ? 17.844 -17.234 -11.391 1 97.56 61 SER B CA 1
ATOM 1717 C C . SER B 1 61 ? 17 -15.969 -11.328 1 97.56 61 SER B C 1
ATOM 1719 O O . SER B 1 61 ? 17.531 -14.859 -11.289 1 97.56 61 SER B O 1
ATOM 1721 N N . LEU B 1 62 ? 15.703 -16.125 -11.391 1 98.25 62 LEU B N 1
ATOM 1722 C CA . LEU B 1 62 ? 14.805 -14.977 -11.266 1 98.25 62 LEU B CA 1
ATOM 1723 C C . LEU B 1 62 ? 14.898 -14.359 -9.875 1 98.25 62 LEU B C 1
ATOM 1725 O O . LEU B 1 62 ? 14.789 -13.141 -9.719 1 98.25 62 LEU B O 1
ATOM 1729 N N . GLU B 1 63 ? 15.148 -15.164 -8.836 1 97.62 63 GLU B N 1
ATOM 1730 C CA . GLU B 1 63 ? 15.367 -14.672 -7.477 1 97.62 63 GLU B CA 1
ATOM 1731 C C . GLU B 1 63 ? 16.562 -13.742 -7.414 1 97.62 63 GLU B C 1
ATOM 1733 O O . GLU B 1 63 ? 16.578 -12.773 -6.648 1 97.62 63 GLU B O 1
ATOM 1738 N N . ALA B 1 64 ? 17.578 -14.039 -8.164 1 97.94 64 ALA B N 1
ATOM 1739 C CA . ALA B 1 64 ? 18.766 -13.195 -8.18 1 97.94 64 ALA B CA 1
ATOM 1740 C C . ALA B 1 64 ? 18.438 -11.781 -8.625 1 97.94 64 ALA B C 1
ATOM 1742 O O . ALA B 1 64 ? 18.922 -10.805 -8.055 1 97.94 64 ALA B O 1
ATOM 1743 N N . TYR B 1 65 ? 17.594 -11.664 -9.656 1 97.94 65 TYR B N 1
ATOM 1744 C CA . TYR B 1 65 ? 17.172 -10.344 -10.109 1 97.94 65 TYR B CA 1
ATOM 1745 C C . TYR B 1 65 ? 16.375 -9.625 -9.023 1 97.94 65 TYR B C 1
ATOM 1747 O O . TYR B 1 65 ? 16.594 -8.438 -8.781 1 97.94 65 TYR B O 1
ATOM 1755 N N . ALA B 1 66 ? 15.484 -10.375 -8.352 1 98.12 66 ALA B N 1
ATOM 1756 C CA . ALA B 1 66 ? 14.711 -9.805 -7.246 1 98.12 66 ALA B CA 1
ATOM 1757 C C . ALA B 1 66 ? 15.625 -9.391 -6.094 1 98.12 66 ALA B C 1
ATOM 1759 O O . ALA B 1 66 ? 15.445 -8.328 -5.5 1 98.12 66 ALA B O 1
ATOM 1760 N N . ASN B 1 67 ? 16.625 -10.188 -5.789 1 97.75 67 ASN B N 1
ATOM 1761 C CA . ASN B 1 67 ? 17.578 -9.906 -4.715 1 97.75 67 ASN B CA 1
ATOM 1762 C C . ASN B 1 67 ? 18.359 -8.617 -4.984 1 97.75 67 ASN B C 1
ATOM 1764 O O . ASN B 1 67 ? 18.562 -7.812 -4.074 1 97.75 67 ASN B O 1
ATOM 1768 N N . ILE B 1 68 ? 18.812 -8.445 -6.195 1 98.06 68 ILE B N 1
ATOM 1769 C CA . ILE B 1 68 ? 19.516 -7.227 -6.547 1 98.06 68 ILE B CA 1
ATOM 1770 C C . ILE B 1 68 ? 18.609 -6.016 -6.336 1 98.06 68 ILE B C 1
ATOM 1772 O O . ILE B 1 68 ? 19.047 -4.996 -5.789 1 98.06 68 ILE B O 1
ATOM 1776 N N . THR B 1 69 ? 17.375 -6.148 -6.707 1 96.81 69 THR B N 1
ATOM 1777 C CA . THR B 1 69 ? 16.391 -5.078 -6.609 1 96.81 69 THR B CA 1
ATOM 1778 C C . THR B 1 69 ? 16.125 -4.723 -5.148 1 96.81 69 THR B C 1
ATOM 1780 O O . THR B 1 69 ? 15.914 -3.555 -4.812 1 96.81 69 THR B O 1
ATOM 1783 N N . THR B 1 70 ? 16.109 -5.703 -4.223 1 96.88 70 THR B N 1
ATOM 1784 C CA . THR B 1 70 ? 15.719 -5.434 -2.842 1 96.88 70 THR B CA 1
ATOM 1785 C C . THR B 1 70 ? 16.953 -5.191 -1.978 1 96.88 70 THR B C 1
ATOM 1787 O O . THR B 1 70 ? 16.844 -4.848 -0.8 1 96.88 70 THR B O 1
ATOM 1790 N N . SER B 1 71 ? 18.109 -5.285 -2.566 1 96.56 71 SER B N 1
ATOM 1791 C CA . SER B 1 71 ? 19.359 -5.266 -1.806 1 96.56 71 SER B CA 1
ATOM 1792 C C . SER B 1 71 ? 19.516 -3.967 -1.021 1 96.56 71 SER B C 1
ATOM 1794 O O . SER B 1 71 ? 19.375 -2.877 -1.581 1 96.56 71 SER B O 1
ATOM 1796 N N . ASP B 1 72 ? 19.703 -4.09 0.353 1 94.25 72 ASP B N 1
ATOM 1797 C CA . ASP B 1 72 ? 19.891 -2.986 1.288 1 94.25 72 ASP B CA 1
ATOM 1798 C C . ASP B 1 72 ? 18.75 -1.982 1.19 1 94.25 72 ASP B C 1
ATOM 1800 O O . ASP B 1 72 ? 18.891 -0.824 1.585 1 94.25 72 ASP B O 1
ATOM 1804 N N . CYS B 1 73 ? 17.672 -2.363 0.635 1 93.75 73 CYS B N 1
ATOM 1805 C CA . CYS B 1 73 ? 16.453 -1.566 0.439 1 93.75 73 CYS B CA 1
ATOM 1806 C C . CYS B 1 73 ? 16.734 -0.38 -0.478 1 93.75 73 CYS B C 1
ATOM 1808 O O . CYS B 1 73 ? 15.945 0.569 -0.523 1 93.75 73 CYS B O 1
ATOM 1810 N N . GLN B 1 74 ? 17.812 -0.342 -1.118 1 88.94 74 GLN B N 1
ATOM 1811 C CA . GLN B 1 74 ? 18.219 0.728 -2.023 1 88.94 74 GLN B CA 1
ATOM 1812 C C . GLN B 1 74 ? 18.688 0.167 -3.363 1 88.94 74 GLN B C 1
ATOM 1814 O O . GLN B 1 74 ? 19.5 0.789 -4.055 1 88.94 74 GLN B O 1
ATOM 1819 N N . GLY B 1 75 ? 18.203 -0.995 -3.654 1 89.94 75 GLY B N 1
ATOM 1820 C CA . GLY B 1 75 ? 18.609 -1.632 -4.898 1 89.94 75 GLY B CA 1
ATOM 1821 C C . GLY B 1 75 ? 18.047 -0.958 -6.129 1 89.94 75 GLY B C 1
ATOM 1822 O O . GLY B 1 75 ? 17.312 0.025 -6.02 1 89.94 75 GLY B O 1
ATOM 1823 N N . VAL B 1 76 ? 18.484 -1.439 -7.281 1 88.69 76 VAL B N 1
ATOM 1824 C CA . VAL B 1 76 ? 18.047 -0.894 -8.562 1 88.69 76 VAL B CA 1
ATOM 1825 C C . VAL B 1 76 ? 17 -1.812 -9.188 1 88.69 76 VAL B C 1
ATOM 1827 O O . VAL B 1 76 ? 16.953 -3.004 -8.875 1 88.69 76 VAL B O 1
ATOM 1830 N N . ASP B 1 77 ? 16.078 -1.132 -9.938 1 91.25 77 ASP B N 1
ATOM 1831 C CA . ASP B 1 77 ? 15.141 -1.936 -10.711 1 91.25 77 ASP B CA 1
ATOM 1832 C C . ASP B 1 77 ? 15.875 -2.859 -11.68 1 91.25 77 ASP B C 1
ATOM 1834 O O . ASP B 1 77 ? 16.375 -2.41 -12.711 1 91.25 77 ASP B O 1
ATOM 1838 N N . MET B 1 78 ? 15.891 -4.121 -11.32 1 96.19 78 MET B N 1
ATOM 1839 C CA . MET B 1 78 ? 16.562 -5.113 -12.156 1 96.19 78 MET B CA 1
ATOM 1840 C C . MET B 1 78 ? 15.547 -6.078 -12.766 1 96.19 78 MET B C 1
ATOM 1842 O O . MET B 1 78 ? 15.383 -7.199 -12.281 1 96.19 78 MET B O 1
ATOM 1846 N N . THR B 1 79 ? 14.922 -5.707 -13.844 1 97.25 79 THR B N 1
ATOM 1847 C CA . THR B 1 79 ? 14 -6.559 -14.586 1 97.25 79 THR B CA 1
ATOM 1848 C C . THR B 1 79 ? 14.758 -7.609 -15.391 1 97.25 79 THR B C 1
ATOM 1850 O O . THR B 1 79 ? 15.719 -7.281 -16.094 1 97.25 79 THR B O 1
ATOM 1853 N N . PRO B 1 80 ? 14.406 -8.844 -15.289 1 98 80 PRO B N 1
ATOM 1854 C CA . PRO B 1 80 ? 15.102 -9.859 -16.094 1 98 80 PRO B CA 1
ATOM 1855 C C . PRO B 1 80 ? 14.828 -9.719 -17.578 1 98 80 PRO B C 1
ATOM 1857 O O . PRO B 1 80 ? 13.742 -9.281 -17.969 1 98 80 PRO B O 1
ATOM 1860 N N . PRO B 1 81 ? 15.875 -10.109 -18.391 1 96.75 81 PRO B N 1
ATOM 1861 C CA . PRO B 1 81 ? 15.633 -10.109 -19.844 1 96.75 81 PRO B CA 1
ATOM 1862 C C . PRO B 1 81 ? 14.438 -10.977 -20.234 1 96.75 81 PRO B C 1
ATOM 1864 O O . PRO B 1 81 ? 14.383 -12.156 -19.891 1 96.75 81 PRO B O 1
ATOM 1867 N N . GLY B 1 82 ? 13.484 -10.375 -20.984 1 95.69 82 GLY B N 1
ATOM 1868 C CA . GLY B 1 82 ? 12.312 -11.109 -21.453 1 95.69 82 GLY B CA 1
ATOM 1869 C C . GLY B 1 82 ? 11.289 -11.359 -20.359 1 95.69 82 GLY B C 1
ATOM 1870 O O . GLY B 1 82 ? 10.328 -12.102 -20.562 1 95.69 82 GLY B O 1
ATOM 1871 N N . GLY B 1 83 ? 11.5 -10.789 -19.188 1 97.56 83 GLY B N 1
ATOM 1872 C CA . GLY B 1 83 ? 10.594 -10.977 -18.078 1 97.56 83 GLY B CA 1
ATOM 1873 C C . GLY B 1 83 ? 9.992 -9.68 -17.562 1 97.56 83 GLY B C 1
ATOM 1874 O O . GLY B 1 83 ? 9.938 -8.688 -18.297 1 97.56 83 GLY B O 1
ATOM 1875 N N . SER B 1 84 ? 9.391 -9.75 -16.422 1 97.12 84 SER B N 1
ATOM 1876 C CA . SER B 1 84 ? 8.812 -8.586 -15.75 1 97.12 84 SER B CA 1
ATOM 1877 C C . SER B 1 84 ? 9.141 -8.578 -14.266 1 97.12 84 SER B C 1
ATOM 1879 O O . SER B 1 84 ? 9.688 -9.547 -13.734 1 97.12 84 SER B O 1
ATOM 1881 N N . LEU B 1 85 ? 8.922 -7.418 -13.648 1 97.69 85 LEU B N 1
ATOM 1882 C CA . LEU B 1 85 ? 9.312 -7.215 -12.25 1 97.69 85 LEU B CA 1
ATOM 1883 C C . LEU B 1 85 ? 8.258 -6.398 -11.508 1 97.69 85 LEU B C 1
ATOM 1885 O O . LEU B 1 85 ? 7.785 -5.379 -12.016 1 97.69 85 LEU B O 1
ATOM 1889 N N . ASN B 1 86 ? 7.809 -6.945 -10.453 1 96.75 86 ASN B N 1
ATOM 1890 C CA . ASN B 1 86 ? 7.051 -6.164 -9.477 1 96.75 86 ASN B CA 1
ATOM 1891 C C . ASN B 1 86 ? 7.941 -5.684 -8.336 1 96.75 86 ASN B C 1
ATOM 1893 O O . ASN B 1 86 ? 8.781 -6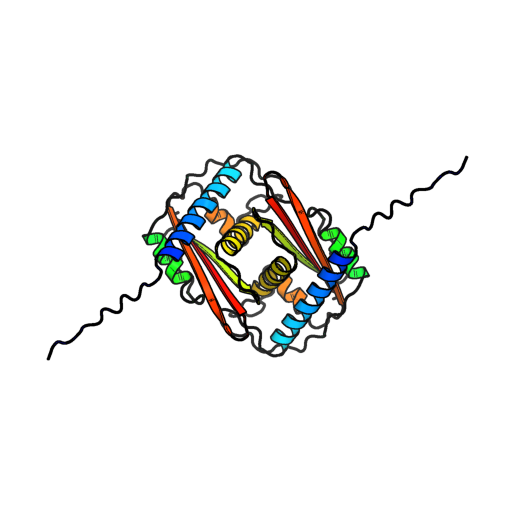.438 -7.84 1 96.75 86 ASN B O 1
ATOM 1897 N N . ILE B 1 87 ? 7.75 -4.438 -7.859 1 96 87 ILE B N 1
ATOM 1898 C CA . ILE B 1 87 ? 8.453 -3.879 -6.707 1 96 87 ILE B CA 1
ATOM 1899 C C . ILE B 1 87 ? 7.457 -3.197 -5.773 1 96 87 ILE B C 1
ATOM 1901 O O . ILE B 1 87 ? 6.559 -2.482 -6.23 1 96 87 ILE B O 1
ATOM 1905 N N . TYR B 1 88 ? 7.523 -3.471 -4.562 1 94.56 88 TYR B N 1
ATOM 1906 C CA . TYR B 1 88 ? 6.828 -2.764 -3.49 1 94.56 88 TYR B CA 1
ATOM 1907 C C . TYR B 1 88 ? 7.816 -2.211 -2.471 1 94.56 88 TYR B C 1
ATOM 1909 O O . TYR B 1 88 ? 8.688 -2.938 -1.986 1 94.56 88 TYR B O 1
ATOM 1917 N N . THR B 1 89 ? 7.77 -0.924 -2.193 1 94.06 89 THR B N 1
ATOM 1918 C CA . THR B 1 89 ? 8.586 -0.287 -1.166 1 94.06 89 THR B CA 1
ATOM 1919 C C . THR B 1 89 ? 7.715 0.536 -0.219 1 94.06 89 THR B C 1
ATOM 1921 O O . THR B 1 89 ? 6.758 1.182 -0.65 1 94.06 89 THR B O 1
ATOM 1924 N N . THR B 1 90 ? 8.094 0.486 1.065 1 94.06 90 THR B N 1
ATOM 1925 C CA . THR B 1 90 ? 7.418 1.333 2.045 1 94.06 90 THR B CA 1
ATOM 1926 C C . THR B 1 90 ? 8.367 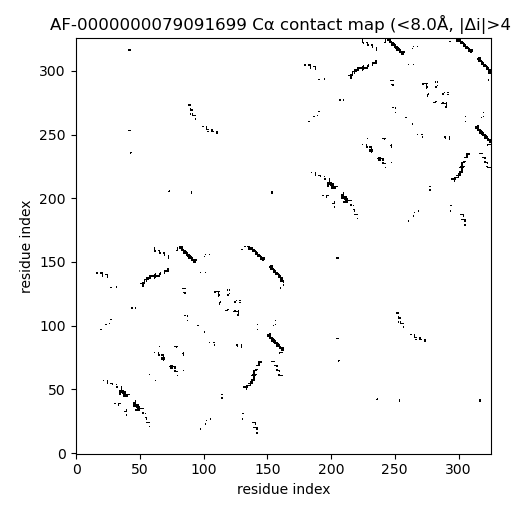1.691 3.189 1 94.06 90 THR B C 1
ATOM 1928 O O . THR B 1 90 ? 9.359 1 3.418 1 94.06 90 THR B O 1
ATOM 1931 N N . THR B 1 91 ? 8.148 2.795 3.822 1 94.56 91 THR B N 1
ATOM 1932 C CA . THR B 1 91 ? 8.828 3.27 5.023 1 94.56 91 THR B CA 1
ATOM 1933 C C . THR B 1 91 ? 7.844 3.4 6.184 1 94.56 91 THR B C 1
ATOM 1935 O O . THR B 1 91 ? 6.812 4.07 6.059 1 94.56 91 THR B O 1
ATOM 1938 N N . LEU B 1 92 ? 8.18 2.721 7.316 1 96.81 92 LEU B N 1
ATOM 1939 C CA . LEU B 1 92 ? 7.238 2.721 8.43 1 96.81 92 LEU B CA 1
ATOM 1940 C C . LEU B 1 92 ? 7.938 3.105 9.734 1 96.81 92 LEU B C 1
ATOM 1942 O O . LEU B 1 92 ? 9.102 2.752 9.945 1 96.81 92 LEU B O 1
ATOM 1946 N N . PRO B 1 93 ? 7.195 3.773 10.625 1 96.25 93 PRO B N 1
ATOM 1947 C CA . PRO B 1 93 ? 7.723 4.055 11.961 1 96.25 93 PRO B CA 1
ATOM 1948 C C . PRO B 1 93 ? 7.484 2.91 12.945 1 96.25 93 PRO B C 1
ATO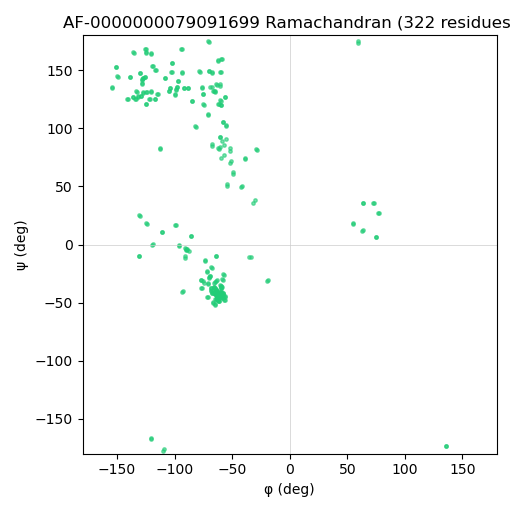M 1950 O O . PRO B 1 93 ? 7.633 3.09 14.156 1 96.25 93 PRO B O 1
ATOM 1953 N N . ILE B 1 94 ? 6.996 1.778 12.477 1 96.56 94 ILE B N 1
ATOM 1954 C CA . ILE B 1 94 ? 6.785 0.57 13.266 1 96.56 94 ILE B CA 1
ATOM 1955 C C . ILE B 1 94 ? 7.457 -0.618 12.578 1 96.56 94 ILE B C 1
ATOM 1957 O O . ILE B 1 94 ? 7.5 -0.691 11.352 1 96.56 94 ILE B O 1
ATOM 1961 N N . GLU B 1 95 ? 7.996 -1.465 13.398 1 97.31 95 GLU B N 1
ATOM 1962 C CA . GLU B 1 95 ? 8.641 -2.66 12.859 1 97.31 95 GLU B CA 1
ATOM 1963 C C . GLU B 1 95 ? 7.625 -3.775 12.625 1 97.31 95 GLU B C 1
ATOM 1965 O O . GLU B 1 95 ? 6.883 -4.148 13.539 1 97.31 95 GLU B O 1
ATOM 1970 N N . LEU B 1 96 ? 7.52 -4.281 11.461 1 97.31 96 LEU B N 1
ATOM 1971 C CA . LEU B 1 96 ? 6.648 -5.395 11.094 1 97.31 96 LEU B CA 1
ATOM 1972 C C . LEU B 1 96 ? 7.461 -6.566 10.562 1 97.31 96 LEU B C 1
ATOM 1974 O O . LEU B 1 96 ? 8.555 -6.375 10.023 1 97.31 96 LEU B O 1
ATOM 1978 N N . GLN B 1 97 ? 6.957 -7.77 10.688 1 96.62 97 GLN B N 1
ATOM 1979 C CA . GLN B 1 97 ? 7.605 -8.984 10.203 1 96.62 97 GLN B CA 1
ATOM 1980 C C . GLN B 1 97 ? 7.113 -9.344 8.805 1 96.62 97 GLN B C 1
ATOM 1982 O O . GLN B 1 97 ? 6.125 -8.789 8.32 1 96.62 97 GLN B O 1
ATOM 1987 N N . SER B 1 98 ? 7.852 -10.305 8.18 1 97 98 SER B N 1
ATOM 1988 C CA . SER B 1 98 ? 7.57 -10.664 6.797 1 97 98 SER B CA 1
ATOM 1989 C C . SER B 1 98 ? 6.176 -11.266 6.652 1 97 98 SER B C 1
ATOM 1991 O O . SER B 1 98 ? 5.516 -11.078 5.625 1 97 98 SER B O 1
ATOM 1993 N N . ASP B 1 99 ? 5.68 -11.938 7.66 1 95.81 99 ASP B N 1
ATOM 1994 C CA . ASP B 1 99 ? 4.371 -12.578 7.566 1 95.81 99 ASP B CA 1
ATOM 1995 C C . ASP B 1 99 ? 3.256 -11.539 7.492 1 95.81 99 ASP B C 1
ATOM 1997 O O . ASP B 1 99 ? 2.137 -11.844 7.078 1 95.81 99 ASP B O 1
ATOM 2001 N N . THR B 1 100 ? 3.547 -10.266 7.93 1 97.25 100 THR B N 1
ATOM 2002 C CA . THR B 1 100 ? 2.619 -9.148 7.82 1 97.25 100 THR B CA 1
ATOM 2003 C C . THR B 1 100 ? 2.867 -8.359 6.535 1 97.25 100 THR B C 1
ATOM 2005 O O . THR B 1 100 ? 1.925 -8.008 5.828 1 97.25 100 THR B O 1
ATOM 2008 N N . MET B 1 101 ? 4.125 -8.148 6.172 1 97.81 101 MET B N 1
ATOM 2009 C CA . MET B 1 101 ? 4.477 -7.262 5.07 1 97.81 101 MET B CA 1
ATOM 2010 C C . MET B 1 101 ? 4.215 -7.934 3.725 1 97.81 101 MET B C 1
ATOM 2012 O O . MET B 1 101 ? 3.846 -7.266 2.756 1 97.81 101 MET B O 1
ATOM 2016 N N . ILE B 1 102 ? 4.34 -9.281 3.641 1 97.94 102 ILE B N 1
ATOM 2017 C CA . ILE B 1 102 ? 4.168 -9.984 2.375 1 97.94 102 ILE B CA 1
ATOM 2018 C C . ILE B 1 102 ? 2.715 -9.867 1.915 1 97.94 102 ILE B C 1
ATOM 2020 O O . ILE B 1 102 ? 2.445 -9.438 0.792 1 97.94 102 ILE B O 1
ATOM 2024 N N . PRO B 1 103 ? 1.699 -10.156 2.764 1 97.69 103 PRO B N 1
ATOM 2025 C CA . PRO B 1 103 ? 0.321 -9.945 2.314 1 97.69 103 PRO B CA 1
ATOM 2026 C C . PRO B 1 103 ? 0.033 -8.492 1.941 1 97.69 103 PRO B C 1
ATOM 2028 O O . PRO B 1 103 ? -0.749 -8.234 1.023 1 97.69 103 PRO B O 1
ATOM 2031 N N . ILE B 1 104 ? 0.608 -7.508 2.635 1 97.75 104 ILE B N 1
ATOM 2032 C CA . ILE B 1 104 ? 0.389 -6.094 2.35 1 97.75 104 ILE B CA 1
ATOM 2033 C C . ILE B 1 104 ? 0.906 -5.766 0.952 1 97.75 104 ILE B C 1
ATOM 2035 O O . ILE B 1 104 ? 0.21 -5.121 0.162 1 97.75 104 ILE B O 1
ATOM 2039 N N . ALA B 1 105 ? 2.078 -6.223 0.622 1 97.44 105 ALA B N 1
ATOM 2040 C CA . ALA B 1 105 ? 2.666 -5.965 -0.69 1 97.44 105 ALA B CA 1
ATOM 2041 C C . ALA B 1 105 ? 1.843 -6.617 -1.797 1 97.44 105 ALA B C 1
ATOM 2043 O O . ALA B 1 105 ? 1.575 -5.996 -2.828 1 97.44 105 ALA B O 1
ATOM 2044 N N . LEU B 1 106 ? 1.465 -7.879 -1.614 1 97.56 106 LEU B N 1
ATOM 2045 C CA . LEU B 1 106 ? 0.665 -8.594 -2.604 1 97.56 106 LEU B CA 1
ATOM 2046 C C . LEU B 1 106 ? -0.674 -7.895 -2.822 1 97.56 106 LEU B C 1
ATOM 2048 O O . LEU B 1 106 ? -1.127 -7.754 -3.963 1 97.56 106 LEU B O 1
ATOM 2052 N N . SER B 1 107 ? -1.29 -7.473 -1.739 1 95.5 107 SER B N 1
ATOM 2053 C CA . SER B 1 107 ? -2.555 -6.754 -1.853 1 95.5 107 SER B CA 1
ATOM 2054 C C . SER B 1 107 ? -2.375 -5.434 -2.594 1 95.5 107 SER B C 1
ATOM 2056 O O . SER B 1 107 ? -3.252 -5.016 -3.352 1 95.5 107 SER B O 1
ATOM 2058 N N . ALA B 1 108 ? -1.252 -4.727 -2.311 1 94.06 108 ALA B N 1
ATOM 2059 C CA . ALA B 1 108 ? -0.971 -3.484 -3.023 1 94.06 108 ALA B CA 1
ATOM 2060 C C . ALA B 1 108 ? -0.905 -3.719 -4.531 1 94.06 108 ALA B C 1
ATOM 2062 O O . ALA B 1 108 ? -1.457 -2.939 -5.312 1 94.06 108 ALA B O 1
ATOM 2063 N N . TRP B 1 109 ? -0.306 -4.77 -5.012 1 94.19 109 TRP B N 1
ATOM 2064 C CA . TRP B 1 109 ? -0.229 -5.098 -6.43 1 94.19 109 TRP B CA 1
ATOM 2065 C C . TRP B 1 109 ? -1.601 -5.48 -6.977 1 94.19 109 TRP B C 1
ATOM 2067 O O . TRP B 1 109 ? -1.981 -5.055 -8.07 1 94.19 109 TRP B O 1
ATOM 2077 N N . MET B 1 110 ? -2.369 -6.211 -6.215 1 92.56 110 MET B N 1
ATOM 2078 C CA . MET B 1 110 ? -3.695 -6.645 -6.648 1 92.56 110 MET B CA 1
ATOM 2079 C C . MET B 1 110 ? -4.66 -5.465 -6.715 1 92.56 110 MET B C 1
ATOM 2081 O O . MET B 1 110 ? -5.625 -5.488 -7.48 1 92.56 110 MET B O 1
ATOM 2085 N N . SER B 1 111 ? -4.41 -4.457 -5.895 1 88.25 111 SER B N 1
ATOM 2086 C CA . SER B 1 111 ? -5.309 -3.311 -5.84 1 88.25 111 SER B CA 1
ATOM 2087 C C . SER B 1 111 ? -5.324 -2.561 -7.168 1 88.25 111 SER B C 1
ATOM 2089 O O . SER B 1 111 ? -6.203 -1.727 -7.402 1 88.25 111 SER B O 1
ATOM 2091 N N . GLU B 1 112 ? -4.438 -2.91 -8.031 1 85.5 112 GLU B N 1
ATOM 2092 C CA . GLU B 1 112 ? -4.391 -2.293 -9.352 1 85.5 112 GLU B CA 1
ATOM 2093 C C . GLU B 1 112 ? -5.539 -2.785 -10.234 1 85.5 112 GLU B C 1
ATOM 2095 O O . GLU B 1 112 ? -5.828 -2.191 -11.273 1 85.5 112 GLU B O 1
ATOM 2100 N N . VAL B 1 113 ? -6.113 -3.822 -9.734 1 79.62 113 VAL B N 1
ATOM 2101 C CA . VAL B 1 113 ? -7.18 -4.391 -10.547 1 79.62 113 VAL B CA 1
ATOM 2102 C C . VAL B 1 113 ? -8.398 -3.467 -10.531 1 79.62 113 VAL B C 1
ATOM 2104 O O . VAL B 1 113 ? -8.734 -2.895 -9.492 1 79.62 113 VAL B O 1
ATOM 2107 N N . ASP B 1 114 ? -8.758 -2.811 -11.68 1 63.41 114 ASP B N 1
ATOM 2108 C CA . ASP B 1 114 ? -9.977 -2.018 -11.844 1 63.41 114 ASP B CA 1
ATOM 2109 C C . ASP B 1 114 ? -11.172 -2.908 -12.172 1 63.41 114 ASP B C 1
ATOM 2111 O O . ASP B 1 114 ? -11.219 -3.525 -13.234 1 63.41 114 ASP B O 1
ATOM 2115 N N . LEU B 1 115 ? -11.961 -3.135 -11.141 1 56.56 115 LEU B N 1
ATOM 2116 C CA . LEU B 1 115 ? -13.094 -4.02 -11.383 1 56.56 115 LEU B CA 1
ATOM 2117 C C . LEU B 1 115 ? -13.953 -3.496 -12.523 1 56.56 115 LEU B C 1
ATOM 2119 O O . LEU B 1 115 ? -14.617 -4.273 -13.219 1 56.56 115 LEU B O 1
ATOM 2123 N N . ALA B 1 116 ? -14.234 -2.047 -12.477 1 50.34 116 ALA B N 1
ATOM 2124 C CA . ALA B 1 116 ? -15.18 -1.53 -13.453 1 50.34 116 ALA B CA 1
ATOM 2125 C C . ALA B 1 116 ? -14.633 -1.672 -14.875 1 50.34 116 ALA B C 1
ATOM 2127 O O . ALA B 1 116 ? -15.391 -1.929 -15.812 1 50.34 116 ALA B O 1
ATOM 2128 N N . HIS B 1 117 ? -13.438 -1.191 -15.047 1 50 117 HIS B N 1
ATOM 2129 C CA . HIS B 1 117 ? -13.023 -1.064 -16.438 1 50 117 HIS B CA 1
ATOM 2130 C C . HIS B 1 117 ? -12.125 -2.225 -16.859 1 50 117 HIS B C 1
ATOM 2132 O O . HIS B 1 117 ? -11.797 -2.371 -18.031 1 50 117 HIS B O 1
ATOM 2138 N N . GLY B 1 118 ? -12.141 -3.227 -16.125 1 41.72 118 GLY B N 1
ATOM 2139 C CA . GLY B 1 118 ? -11.211 -4.285 -16.5 1 41.72 118 GLY B CA 1
ATOM 2140 C C . GLY B 1 118 ? -9.766 -3.834 -16.516 1 41.72 118 GLY B C 1
ATOM 2141 O O . GLY B 1 118 ? -9.461 -2.695 -16.156 1 41.72 118 GLY B O 1
ATOM 2142 N N . PRO B 1 119 ? -8.773 -4.781 -16.766 1 39.38 119 PRO B N 1
ATOM 2143 C CA . PRO B 1 119 ? -7.352 -4.434 -16.828 1 39.38 119 PRO B CA 1
ATOM 2144 C C . PRO B 1 119 ? -7.059 -3.32 -17.828 1 39.38 119 PRO B C 1
ATOM 2146 O O . PRO B 1 119 ? -7.234 -3.512 -19.031 1 39.38 119 PRO B O 1
ATOM 2149 N N . ILE B 1 120 ? -7.645 -2.322 -17.797 1 36.5 120 ILE B N 1
ATOM 2150 C CA . ILE B 1 120 ? -7.066 -1.384 -18.75 1 36.5 120 ILE B CA 1
ATOM 2151 C C . ILE B 1 120 ? -5.578 -1.203 -18.453 1 36.5 120 ILE B C 1
ATOM 2153 O O . ILE B 1 120 ? -5.191 -0.883 -17.328 1 36.5 120 ILE B O 1
ATOM 2157 N N . VAL B 1 121 ? -4.746 -1.877 -19.297 1 40.5 121 VAL B N 1
ATOM 2158 C CA . VAL B 1 121 ? -3.287 -1.864 -19.281 1 40.5 121 VAL B CA 1
ATOM 2159 C C . VAL B 1 121 ? -2.783 -0.424 -19.219 1 40.5 121 VAL B C 1
ATOM 2161 O O . VAL B 1 121 ? -2.857 0.309 -20.203 1 40.5 121 VAL B O 1
ATOM 2164 N N . SER B 1 122 ? -3.1 0.304 -18.234 1 43.44 122 SER B N 1
ATOM 2165 C CA . SER B 1 122 ? -2.328 1.521 -18 1 43.44 122 SER B CA 1
ATOM 2166 C C . SER B 1 122 ? -1.191 1.279 -17.016 1 43.44 122 SER B C 1
ATOM 2168 O O . SER B 1 122 ? -1.145 0.238 -16.359 1 43.44 122 SER B O 1
ATOM 2170 N N . SER B 1 123 ? -0.075 1.999 -17.188 1 53.03 123 SER B N 1
ATOM 2171 C CA . SER B 1 123 ? 1.044 1.931 -16.25 1 53.03 123 SER B CA 1
ATOM 2172 C C . SER B 1 123 ? 0.56 1.711 -14.828 1 53.03 123 SER B C 1
ATOM 2174 O O . SER B 1 123 ? 1.287 1.163 -13.992 1 53.03 123 SER B O 1
ATOM 2176 N N . ALA B 1 124 ? -0.801 1.866 -14.75 1 58.91 124 ALA B N 1
ATOM 2177 C CA . ALA B 1 124 ? -1.364 1.805 -13.406 1 58.91 124 ALA B CA 1
ATOM 2178 C C . ALA B 1 124 ? -1.729 0.372 -13.031 1 58.91 124 ALA B C 1
ATOM 2180 O O . ALA B 1 124 ? -1.926 0.063 -11.852 1 58.91 124 ALA B O 1
ATOM 2181 N N . GLN B 1 125 ? -1.544 -0.543 -14.023 1 79.38 125 GLN B N 1
ATOM 2182 C CA . GLN B 1 125 ? -1.941 -1.919 -13.742 1 79.38 125 GLN B CA 1
ATOM 2183 C C . GLN B 1 125 ? -0.784 -2.885 -13.977 1 79.38 125 GLN B C 1
ATOM 2185 O O . GLN B 1 125 ? -0.982 -4.102 -14.023 1 79.38 125 GLN B O 1
ATOM 2190 N N . GLN B 1 126 ? 0.374 -2.451 -14.023 1 85.69 126 GLN B N 1
ATOM 2191 C CA . GLN B 1 126 ? 1.513 -3.258 -14.453 1 85.69 126 GLN B CA 1
ATOM 2192 C C . GLN B 1 126 ? 1.776 -4.398 -13.477 1 85.69 126 GLN B C 1
ATOM 2194 O O . GLN B 1 126 ? 2.041 -5.531 -13.883 1 85.69 126 GLN B O 1
ATOM 2199 N N . ASN B 1 127 ? 1.693 -4.148 -12.195 1 92.81 127 ASN B N 1
ATOM 2200 C CA . ASN B 1 127 ? 1.972 -5.199 -11.227 1 92.81 127 ASN B CA 1
ATOM 2201 C C . ASN B 1 127 ? 0.913 -6.297 -11.266 1 92.81 127 ASN B C 1
ATOM 2203 O O . ASN B 1 127 ? 1.241 -7.484 -11.227 1 92.81 127 ASN B O 1
ATOM 2207 N N . PHE B 1 128 ? -0.29 -5.883 -11.383 1 92.12 128 PHE B N 1
ATOM 2208 C CA . PHE B 1 128 ? -1.363 -6.863 -11.492 1 92.12 128 PHE B CA 1
ATOM 2209 C C . PHE B 1 128 ? -1.201 -7.711 -12.75 1 92.12 128 PHE B C 1
ATOM 2211 O O . PHE B 1 128 ? -1.313 -8.938 -12.695 1 92.12 128 PHE B O 1
ATOM 2218 N N . VAL B 1 129 ? -0.94 -7.035 -13.844 1 90.94 129 VAL B N 1
ATOM 2219 C CA . VAL B 1 129 ? -0.786 -7.734 -15.117 1 90.94 129 VAL B CA 1
ATOM 2220 C C . VAL B 1 129 ? 0.371 -8.727 -15.023 1 90.94 129 VAL B C 1
ATOM 2222 O O . VAL B 1 129 ? 0.258 -9.867 -15.484 1 90.94 129 VAL B O 1
ATOM 2225 N N . ASN B 1 130 ? 1.467 -8.32 -14.406 1 94.62 130 ASN B N 1
ATOM 2226 C CA . ASN B 1 130 ? 2.596 -9.234 -14.234 1 94.62 130 ASN B CA 1
ATOM 2227 C C . ASN B 1 130 ? 2.201 -10.469 -13.43 1 94.62 130 ASN B C 1
ATOM 2229 O O . ASN B 1 130 ? 2.57 -11.586 -13.781 1 94.62 130 ASN B O 1
ATOM 2233 N N . MET B 1 131 ? 1.425 -10.297 -12.43 1 95.12 131 MET B N 1
ATOM 2234 C CA . MET B 1 131 ? 1.014 -11.383 -11.547 1 95.12 131 MET B CA 1
ATOM 2235 C C . MET B 1 131 ? 0.074 -12.344 -12.273 1 95.12 131 MET B C 1
ATOM 2237 O O . MET B 1 131 ? 0.053 -13.539 -11.984 1 95.12 131 MET B O 1
ATOM 2241 N N . MET B 1 132 ? -0.647 -11.773 -13.289 1 93.5 132 MET B N 1
ATOM 2242 C CA . MET B 1 132 ? -1.7 -12.562 -13.922 1 93.5 132 MET B CA 1
ATOM 2243 C C . MET B 1 132 ? -1.321 -12.922 -15.352 1 93.5 132 MET B C 1
ATOM 2245 O O . MET B 1 132 ? -2.174 -13.344 -16.141 1 93.5 132 MET B O 1
ATOM 2249 N N . TYR B 1 133 ? -0.145 -12.695 -15.688 1 93.94 133 TYR B N 1
ATOM 2250 C CA . TYR B 1 133 ? 0.254 -13.078 -17.031 1 93.94 133 TYR B CA 1
ATOM 2251 C C . TYR B 1 133 ? 0.124 -14.586 -17.234 1 93.94 133 TYR B C 1
ATOM 2253 O O . TYR B 1 133 ? 0.782 -15.367 -16.547 1 93.94 133 TYR B O 1
ATOM 2261 N N . TYR B 1 134 ? -0.645 -15.023 -18.172 1 92.19 134 TYR B N 1
ATOM 2262 C CA . TYR B 1 134 ? -1.107 -16.406 -18.266 1 92.19 134 TYR B CA 1
ATOM 2263 C C . TYR B 1 134 ? 0.029 -17.328 -18.672 1 92.19 134 TYR B C 1
ATOM 2265 O O . TYR B 1 134 ? 0.023 -18.516 -18.328 1 92.19 134 TYR B O 1
ATOM 2273 N N . LYS B 1 135 ? 1.083 -16.828 -19.328 1 93.62 135 LYS B N 1
ATOM 2274 C CA . LYS B 1 135 ? 2.145 -17.703 -19.812 1 93.62 135 LYS B CA 1
ATOM 2275 C C . LYS B 1 135 ? 3.252 -17.859 -18.781 1 93.62 135 LYS B C 1
ATOM 2277 O O . LYS B 1 135 ? 4.137 -18.703 -18.938 1 93.62 135 LYS B O 1
ATOM 2282 N N . SER B 1 136 ? 3.209 -17.078 -17.766 1 96.75 136 SER B N 1
ATOM 2283 C CA . SER B 1 136 ? 4.262 -17.172 -16.766 1 96.75 136 SER B CA 1
ATOM 2284 C C . SER B 1 136 ? 4.168 -18.484 -15.992 1 96.75 136 SER B C 1
ATOM 2286 O O . SER B 1 136 ? 3.08 -18.891 -15.578 1 96.75 136 SER B O 1
ATOM 2288 N N . THR B 1 137 ? 5.367 -19.125 -15.812 1 98.06 137 THR B N 1
ATOM 2289 C CA . THR B 1 137 ? 5.402 -20.344 -15.023 1 98.06 137 THR B CA 1
ATOM 2290 C C . THR B 1 137 ? 6.512 -20.281 -13.977 1 98.06 137 THR B C 1
ATOM 2292 O O . THR B 1 137 ? 6.641 -21.188 -13.148 1 98.06 137 THR B O 1
ATOM 2295 N N . GLN B 1 138 ? 7.316 -19.312 -14.078 1 98.5 138 GLN B N 1
ATOM 2296 C CA . GLN B 1 138 ? 8.461 -19.172 -13.18 1 98.5 138 GLN B CA 1
ATOM 2297 C C . GLN B 1 138 ? 8.453 -17.797 -12.5 1 98.5 138 GLN B C 1
ATOM 2299 O O . GLN B 1 138 ? 8.078 -16.797 -13.109 1 98.5 138 GLN B O 1
ATOM 2304 N N . VAL B 1 139 ? 8.891 -17.797 -11.227 1 98.69 139 VAL B N 1
ATOM 2305 C CA . VAL B 1 139 ? 8.992 -16.547 -10.484 1 98.69 139 VAL B CA 1
ATOM 2306 C C . VAL B 1 139 ? 10.125 -16.625 -9.461 1 98.69 139 VAL B C 1
ATOM 2308 O O . VAL B 1 139 ? 10.469 -17.719 -9.008 1 98.69 139 VAL B O 1
ATOM 2311 N N . GLY B 1 140 ? 10.789 -15.656 -9.219 1 98.5 140 GLY B N 1
ATOM 2312 C CA . GLY B 1 140 ? 11.711 -15.438 -8.117 1 98.5 140 GLY B CA 1
ATOM 2313 C C . GLY B 1 140 ? 11.438 -14.164 -7.344 1 98.5 140 GLY B C 1
ATOM 2314 O O . GLY B 1 140 ? 11.25 -13.102 -7.93 1 98.5 140 GLY B O 1
ATOM 2315 N N . CYS B 1 141 ? 11.383 -14.312 -6.039 1 98.56 141 CYS B N 1
ATOM 2316 C CA . CYS B 1 141 ? 11.016 -13.164 -5.215 1 98.56 141 CYS B CA 1
ATOM 2317 C C . CYS B 1 141 ? 12.078 -12.883 -4.156 1 98.56 141 CYS B C 1
ATOM 2319 O O . CYS B 1 141 ? 13 -13.68 -3.975 1 98.56 141 CYS B O 1
ATOM 2321 N N . SER B 1 142 ? 11.938 -11.711 -3.521 1 98.06 142 SER B N 1
ATOM 2322 C CA . SER B 1 142 ? 12.836 -11.305 -2.449 1 98.06 142 SER B CA 1
ATOM 2323 C C . SER B 1 142 ? 12.156 -10.32 -1.503 1 98.06 142 SER B C 1
ATOM 2325 O O . SER B 1 142 ? 11.406 -9.445 -1.94 1 98.06 142 SER B O 1
ATOM 2327 N N . TYR B 1 143 ? 12.352 -10.578 -0.266 1 98 143 TYR B N 1
ATOM 2328 C CA . TYR B 1 143 ? 11.93 -9.703 0.822 1 98 143 TYR B CA 1
ATOM 2329 C C . TYR B 1 143 ? 13.141 -9.148 1.572 1 98 143 TYR B C 1
ATOM 2331 O O . TYR B 1 143 ? 14.047 -9.898 1.942 1 98 143 TYR B O 1
ATOM 2339 N N . GLN B 1 144 ? 13.172 -7.797 1.767 1 97.5 144 GLN B N 1
ATOM 2340 C CA . GLN B 1 144 ? 14.234 -7.184 2.557 1 97.5 144 GLN B CA 1
ATOM 2341 C C . GLN B 1 144 ? 13.672 -6.129 3.508 1 97.5 144 GLN B C 1
ATOM 2343 O O . GLN B 1 144 ? 12.867 -5.289 3.104 1 97.5 144 GLN B O 1
ATOM 2348 N N . LYS B 1 145 ? 14 -6.262 4.746 1 97.44 145 LYS B N 1
ATOM 2349 C CA . LYS B 1 145 ? 13.797 -5.234 5.766 1 97.44 145 LYS B CA 1
ATOM 2350 C C . LYS B 1 145 ? 15.109 -4.555 6.133 1 97.44 145 LYS B C 1
ATOM 2352 O O . LYS B 1 145 ? 16.125 -5.227 6.367 1 97.44 145 LYS B O 1
ATOM 2357 N N . CYS B 1 146 ? 15.109 -3.238 6.164 1 97.19 146 CYS B N 1
ATOM 2358 C CA . CYS B 1 146 ? 16.281 -2.465 6.535 1 97.19 146 CYS B CA 1
ATOM 2359 C C . CYS B 1 146 ? 15.953 -1.456 7.629 1 97.19 146 CYS B C 1
ATOM 2361 O O . CYS B 1 146 ? 14.898 -0.815 7.59 1 97.19 146 CYS B O 1
ATOM 2363 N N . ASP B 1 147 ? 16.875 -1.374 8.562 1 95.69 147 ASP B N 1
ATOM 2364 C CA . ASP B 1 147 ? 16.75 -0.314 9.555 1 95.69 147 ASP B CA 1
ATOM 2365 C C . ASP B 1 147 ? 17.156 1.04 8.969 1 95.69 147 ASP B C 1
ATOM 2367 O O . ASP B 1 147 ? 18.109 1.133 8.211 1 95.69 147 ASP B O 1
ATOM 2371 N N . ALA B 1 148 ? 16.344 2.061 9.242 1 92.31 148 ALA B N 1
ATOM 2372 C CA . ALA B 1 148 ? 16.656 3.416 8.797 1 92.31 148 ALA B CA 1
ATOM 2373 C C . ALA B 1 148 ? 16.781 4.371 9.977 1 92.31 148 ALA B C 1
ATOM 2375 O O . ALA B 1 148 ? 16.484 4.004 11.117 1 92.31 148 ALA B O 1
ATOM 2376 N N . GLU B 1 149 ? 17.359 5.543 9.766 1 87.25 149 GLU B N 1
ATOM 2377 C CA . GLU B 1 149 ? 17.531 6.555 10.797 1 87.25 149 GLU B CA 1
ATOM 2378 C C . GLU B 1 149 ? 16.172 7 11.352 1 87.25 149 GLU B C 1
ATOM 2380 O O . GLU B 1 149 ? 15.172 7.016 10.633 1 87.25 149 GLU B O 1
ATOM 2385 N N . GLY B 1 150 ? 16.141 7.398 12.703 1 89.25 150 GLY B N 1
ATOM 2386 C CA . GLY B 1 150 ? 14.953 7.965 13.312 1 89.25 150 GLY B CA 1
ATOM 2387 C C . GLY B 1 150 ? 13.906 6.922 13.648 1 89.25 150 GLY B C 1
ATOM 2388 O O . GLY B 1 150 ? 12.703 7.191 13.57 1 89.25 150 GLY B O 1
ATOM 2389 N N . ASP B 1 151 ? 14.297 5.695 13.891 1 92.25 151 ASP B N 1
ATOM 2390 C CA . ASP B 1 151 ? 13.391 4.609 14.258 1 92.25 151 ASP B CA 1
ATOM 2391 C C . ASP B 1 151 ? 12.414 4.309 13.117 1 92.25 151 ASP B C 1
ATOM 2393 O O . ASP B 1 151 ? 11.219 4.137 13.359 1 92.25 151 ASP B O 1
ATOM 2397 N N . LEU B 1 152 ? 12.898 4.438 11.953 1 95.62 152 LEU B N 1
ATOM 2398 C CA . LEU B 1 152 ? 12.156 4.066 10.758 1 95.62 152 LEU B CA 1
ATOM 2399 C C . LEU B 1 152 ? 12.633 2.723 10.211 1 95.62 152 LEU B C 1
ATOM 2401 O O . LEU B 1 152 ? 13.75 2.291 10.508 1 95.62 152 LEU B O 1
ATOM 2405 N N . TYR B 1 153 ? 11.781 2.068 9.477 1 97.56 153 TYR B N 1
ATOM 2406 C CA . TYR B 1 153 ? 12.062 0.802 8.812 1 97.56 153 TYR B CA 1
ATOM 2407 C C . TYR B 1 153 ? 11.688 0.866 7.336 1 97.56 153 TYR B C 1
ATOM 2409 O O . TYR B 1 153 ? 10.578 1.278 6.988 1 97.56 153 TYR B O 1
ATOM 2417 N N . PHE B 1 154 ? 12.672 0.484 6.484 1 96.31 154 PHE B N 1
ATOM 2418 C CA . PHE B 1 154 ? 12.406 0.295 5.062 1 96.31 154 PHE B CA 1
ATOM 2419 C C . PHE B 1 154 ? 12.039 -1.154 4.766 1 96.31 154 PHE B C 1
ATOM 2421 O O . PHE B 1 154 ? 12.656 -2.078 5.305 1 96.31 154 PHE B O 1
ATOM 2428 N N . TYR B 1 155 ? 11.031 -1.323 4 1 96.62 155 TYR B N 1
ATOM 2429 C CA . TYR B 1 155 ? 10.688 -2.637 3.465 1 96.62 155 TYR B CA 1
ATOM 2430 C C . TYR B 1 155 ? 10.703 -2.627 1.941 1 96.62 155 TYR B C 1
ATOM 2432 O O . TYR B 1 155 ? 10.172 -1.704 1.314 1 96.62 155 TYR B O 1
ATOM 2440 N N . THR B 1 156 ? 11.336 -3.59 1.375 1 96.44 156 THR B N 1
ATOM 2441 C CA . THR B 1 156 ? 11.297 -3.783 -0.07 1 96.44 156 THR B CA 1
ATOM 2442 C C . THR B 1 156 ? 10.992 -5.238 -0.413 1 96.44 156 THR B C 1
ATOM 2444 O O . THR B 1 156 ? 11.625 -6.152 0.119 1 96.44 156 THR B O 1
ATOM 2447 N N . ILE B 1 157 ? 9.992 -5.465 -1.239 1 97.56 157 ILE B N 1
ATOM 2448 C CA . ILE B 1 157 ? 9.594 -6.766 -1.758 1 97.56 157 ILE B CA 1
ATOM 2449 C C . ILE B 1 157 ? 9.578 -6.73 -3.285 1 97.56 157 ILE B C 1
ATOM 2451 O O . ILE B 1 157 ? 9.078 -5.777 -3.885 1 97.56 157 ILE B O 1
ATOM 2455 N N . ALA B 1 158 ? 10.18 -7.684 -3.889 1 97.88 158 ALA B N 1
ATOM 2456 C CA . ALA B 1 158 ? 10.211 -7.754 -5.348 1 97.88 158 ALA B CA 1
ATOM 2457 C C . ALA B 1 158 ? 10 -9.188 -5.832 1 97.88 158 ALA B C 1
ATOM 2459 O O . ALA B 1 158 ? 10.453 -10.141 -5.188 1 97.88 158 ALA B O 1
ATOM 2460 N N . CYS B 1 159 ? 9.32 -9.352 -6.93 1 98.56 159 CYS B N 1
ATOM 2461 C CA . CYS B 1 159 ? 9.172 -10.625 -7.613 1 98.56 159 CYS B CA 1
ATOM 2462 C C . CYS B 1 159 ? 9.406 -10.477 -9.109 1 98.56 159 CYS B C 1
ATOM 2464 O O . CYS B 1 159 ? 8.766 -9.648 -9.766 1 98.56 159 CYS B O 1
ATOM 2466 N N . ALA B 1 160 ? 10.297 -11.242 -9.594 1 98.62 160 ALA B N 1
ATOM 2467 C CA . ALA B 1 160 ? 10.602 -11.312 -11.016 1 98.62 160 ALA B CA 1
ATOM 2468 C C . ALA B 1 160 ? 9.906 -12.508 -11.672 1 98.62 160 ALA B C 1
ATOM 2470 O O . ALA B 1 160 ? 9.953 -13.625 -11.148 1 98.62 160 ALA B O 1
ATOM 2471 N N . PHE B 1 161 ? 9.266 -12.258 -12.828 1 98.44 161 PHE B N 1
ATOM 2472 C CA . PHE B 1 161 ? 8.508 -13.273 -13.547 1 98.44 161 PHE B CA 1
ATOM 2473 C C . PHE B 1 161 ? 9.125 -13.547 -14.914 1 98.44 161 PHE B C 1
ATOM 2475 O O . PHE B 1 161 ? 9.695 -12.648 -15.531 1 98.44 161 PHE B O 1
ATOM 2482 N N . ASP B 1 162 ? 8.953 -14.734 -15.359 1 96.56 162 ASP B N 1
ATOM 2483 C CA . ASP B 1 162 ? 9.227 -15.016 -16.766 1 96.56 162 ASP B CA 1
ATOM 2484 C C . ASP B 1 162 ? 8.07 -14.539 -17.641 1 96.56 162 ASP B C 1
ATOM 2486 O O . ASP B 1 162 ? 6.98 -14.266 -17.156 1 96.56 162 ASP B O 1
ATOM 2490 N N . GLN B 1 163 ? 8.344 -14.141 -18.859 1 84.69 163 GLN B N 1
ATOM 2491 C CA . GLN B 1 163 ? 7.281 -13.812 -19.797 1 84.69 163 GLN B CA 1
ATOM 2492 C C . GLN B 1 163 ? 7.547 -14.438 -21.172 1 84.69 163 GLN B C 1
ATOM 2494 O O . GLN B 1 163 ? 8.695 -14.688 -21.531 1 84.69 163 GLN B O 1
#

Solvent-accessible surface area (backbone atoms only — not comparable to full-atom values): 17739 Å² total; per-residue (Å²): 137,86,79,78,75,74,75,74,72,74,73,67,73,58,64,62,53,55,47,47,27,50,49,51,49,52,52,48,40,52,51,45,51,28,34,32,68,30,62,36,73,51,70,91,43,61,42,66,57,48,70,77,56,55,71,60,38,86,30,71,74,36,18,51,33,12,38,50,30,19,38,88,41,57,35,51,94,46,58,47,90,69,34,37,63,39,79,42,72,48,56,30,79,60,91,76,53,66,87,58,49,50,52,51,46,54,29,57,33,50,61,36,58,38,84,88,73,40,82,57,87,38,92,71,20,50,47,32,49,63,71,60,42,50,81,25,44,38,29,8,38,26,72,31,80,33,84,44,80,90,65,27,30,37,39,16,38,22,38,18,33,49,96,136,86,79,78,77,74,75,73,73,74,72,68,73,59,64,63,52,55,48,47,27,50,48,51,50,51,51,50,40,52,51,44,51,27,35,31,68,30,62,35,71,50,69,91,44,63,42,67,58,48,71,77,56,54,71,59,38,87,30,70,73,36,18,50,33,10,40,50,30,20,38,91,41,57,36,51,93,46,60,48,90,69,34,39,62,38,79,40,73,46,57,31,78,59,90,79,52,67,87,59,49,50,52,51,47,53,29,58,33,50,59,35,59,37,84,88,72,40,82,57,87,38,92,72,20,51,47,32,49,64,73,61,42,50,81,26,43,38,30,9,38,26,73,32,77,33,85,44,83,88,64,27,30,36,38,17,38,22,40,20,33,49,98

pLDDT: mean 85.35, std 19.96, range [32.12, 98.69]